Protein AF-A0A8X8AQ83-F1 (afdb_monomer_lite)

Organism: Populus tomentosa (NCBI:txid118781)

pLDDT: mean 87.73, std 16.6, range [20.52, 98.19]

InterPro domains:
  IPR007173 D-arabinono-1,4-lactone oxidase, C-terminal domain [PF04030] (192-269)
  IPR050432 FAD-linked Oxidoreductases in Biosynthesis Pathways [PTHR13878] (186-313)
  IPR055154 L-gulonolactone oxidase 2-like, C-terminal domain [PF22906] (281-319)

Structure (mmCIF, N/CA/C/O backbone):
data_AF-A0A8X8AQ83-F1
#
_entry.id   AF-A0A8X8AQ83-F1
#
loop_
_atom_site.group_PDB
_atom_site.id
_atom_site.type_symbol
_atom_site.label_atom_id
_atom_site.label_alt_id
_atom_site.label_comp_id
_atom_site.label_asym_id
_atom_site.label_entity_id
_atom_site.label_seq_id
_atom_site.pdbx_PDB_ins_code
_atom_site.Cartn_x
_atom_site.Cartn_y
_atom_site.Cartn_z
_atom_site.occupancy
_atom_site.B_iso_or_equiv
_atom_site.auth_seq_id
_atom_site.auth_comp_id
_atom_site.auth_asym_id
_atom_site.auth_atom_id
_atom_site.pdbx_PDB_model_num
ATOM 1 N N . MET A 1 1 ? 12.401 10.597 3.926 1.00 28.06 1 MET A N 1
ATOM 2 C CA . MET A 1 1 ? 12.611 11.617 4.977 1.00 28.06 1 MET A CA 1
ATOM 3 C C . MET A 1 1 ? 13.295 12.812 4.333 1.00 28.06 1 MET A C 1
ATOM 5 O O . MET A 1 1 ? 14.509 12.821 4.196 1.00 28.06 1 MET A O 1
ATOM 9 N N . GLN A 1 2 ? 12.504 13.766 3.855 1.00 20.52 2 GLN A N 1
ATOM 10 C CA . GLN A 1 2 ? 12.977 15.039 3.323 1.00 20.52 2 GLN A CA 1
ATOM 11 C C . GLN A 1 2 ? 12.328 16.085 4.223 1.00 20.52 2 GLN A C 1
ATOM 13 O O . GLN A 1 2 ? 11.129 16.336 4.144 1.00 20.52 2 GLN A O 1
ATOM 18 N N . ILE A 1 3 ? 13.090 16.571 5.201 1.00 26.56 3 ILE A N 1
ATOM 19 C CA . ILE A 1 3 ? 12.656 17.684 6.041 1.00 26.56 3 ILE A CA 1
ATOM 20 C C . ILE A 1 3 ? 12.786 18.915 5.147 1.00 26.56 3 ILE A C 1
ATOM 22 O O . ILE A 1 3 ? 13.893 19.379 4.882 1.00 26.56 3 ILE A O 1
ATOM 26 N N . SER A 1 4 ? 11.655 19.366 4.604 1.00 25.89 4 SER A N 1
ATOM 27 C CA . SER A 1 4 ? 11.566 20.587 3.808 1.00 25.89 4 SER A CA 1
ATOM 28 C C . SER A 1 4 ? 12.075 21.775 4.628 1.00 25.89 4 SER A C 1
ATOM 30 O O . SER A 1 4 ? 11.641 22.028 5.753 1.00 25.89 4 SER A O 1
ATOM 32 N N . SER A 1 5 ? 13.032 22.493 4.052 1.00 28.61 5 SER A N 1
ATOM 33 C CA . SER A 1 5 ? 13.791 23.598 4.630 1.00 28.61 5 SER A CA 1
ATOM 34 C C . SER A 1 5 ? 13.026 24.929 4.651 1.00 28.61 5 SER A C 1
ATOM 36 O O . SER A 1 5 ? 13.618 25.977 4.405 1.00 28.61 5 SER A O 1
ATOM 38 N N . GLN A 1 6 ? 11.718 24.928 4.924 1.00 27.53 6 GLN A N 1
ATOM 39 C CA . GLN A 1 6 ? 10.918 26.164 4.923 1.00 27.53 6 GLN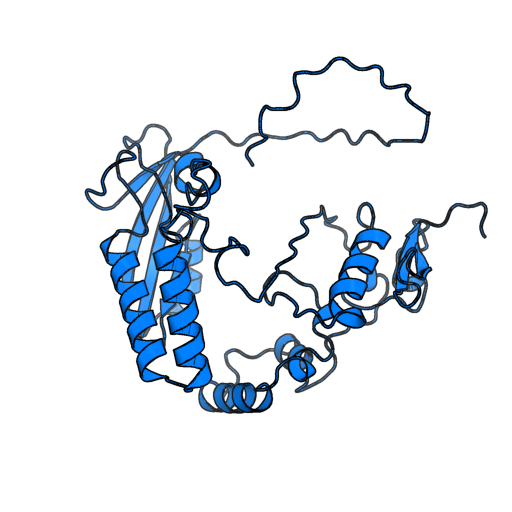 A CA 1
ATOM 40 C C . GLN A 1 6 ? 10.671 26.788 6.305 1.00 27.53 6 GLN A C 1
ATOM 42 O O . GLN A 1 6 ? 10.106 27.874 6.391 1.00 27.53 6 GLN A O 1
ATOM 47 N N . ILE A 1 7 ? 11.174 26.204 7.395 1.00 29.70 7 ILE A N 1
ATOM 48 C CA . ILE A 1 7 ? 11.029 26.790 8.742 1.00 29.70 7 ILE A CA 1
ATOM 49 C C . ILE A 1 7 ? 12.227 27.689 9.082 1.00 29.70 7 ILE A C 1
ATOM 51 O O . ILE A 1 7 ? 12.881 27.505 10.097 1.00 29.70 7 ILE A O 1
ATOM 55 N N . VAL A 1 8 ? 12.542 28.670 8.236 1.00 31.11 8 VAL A N 1
ATOM 56 C CA . VAL A 1 8 ? 13.310 29.855 8.659 1.00 31.11 8 VAL A CA 1
ATOM 57 C C . VAL A 1 8 ? 12.873 31.031 7.791 1.00 31.11 8 VAL A C 1
ATOM 59 O O . VAL A 1 8 ? 13.515 31.309 6.784 1.00 31.11 8 VAL A O 1
ATOM 62 N N . LYS A 1 9 ? 11.764 31.694 8.151 1.00 29.64 9 LYS A N 1
ATOM 63 C CA . LYS A 1 9 ? 11.471 33.118 7.863 1.00 29.64 9 LYS A CA 1
ATOM 64 C C . LYS A 1 9 ? 10.061 33.498 8.347 1.00 29.64 9 LYS A C 1
ATOM 66 O O . LYS A 1 9 ? 9.140 33.619 7.557 1.00 29.64 9 LYS A O 1
ATOM 71 N N . SER A 1 10 ? 9.912 33.746 9.646 1.00 27.98 10 SER A N 1
ATOM 72 C CA . SER A 1 10 ? 9.137 34.897 10.143 1.00 27.98 10 SER A CA 1
ATOM 73 C C . SER A 1 10 ? 9.339 35.036 11.650 1.00 27.98 10 SER A C 1
ATOM 75 O O . SER A 1 10 ? 8.951 34.166 12.428 1.00 27.98 10 SER A O 1
ATOM 77 N N . LEU A 1 11 ? 9.954 36.144 12.057 1.00 34.16 11 LEU A N 1
ATOM 78 C CA . LEU A 1 11 ? 9.934 36.638 13.428 1.00 34.16 11 LEU A CA 1
ATOM 79 C C . LEU A 1 11 ? 8.494 37.014 13.802 1.00 34.16 11 LEU A C 1
ATOM 81 O O . LEU A 1 11 ? 7.881 37.847 13.142 1.00 34.16 11 LEU A O 1
ATOM 85 N N . GLY A 1 12 ? 7.982 36.424 14.878 1.00 28.98 12 GLY A N 1
ATOM 86 C CA . GLY A 1 12 ? 6.709 36.780 15.495 1.00 28.98 12 GLY A CA 1
ATOM 87 C C . GLY A 1 12 ? 6.648 36.179 16.895 1.00 28.98 12 GLY A C 1
ATOM 88 O O . GLY A 1 12 ? 6.788 34.973 17.062 1.00 28.98 12 GLY A O 1
ATOM 89 N N . PHE A 1 13 ? 6.527 37.035 17.906 1.00 30.06 13 PHE A N 1
ATOM 90 C CA . PHE A 1 13 ? 6.545 36.707 19.332 1.00 30.06 13 PHE A CA 1
ATOM 91 C C . PHE A 1 13 ? 5.640 35.514 19.695 1.00 30.06 13 PHE A C 1
ATOM 93 O O . PHE A 1 13 ? 4.418 35.616 19.614 1.00 30.06 13 PHE A O 1
ATOM 100 N N . VAL A 1 14 ? 6.221 34.421 20.204 1.00 28.39 14 VAL A N 1
ATOM 101 C CA . VAL A 1 14 ? 5.459 33.353 20.870 1.00 28.39 14 VAL A CA 1
ATOM 102 C C . VAL A 1 14 ? 5.487 33.597 22.375 1.00 28.39 14 VAL A C 1
ATOM 104 O O . VAL A 1 14 ? 6.489 33.379 23.055 1.00 28.39 14 VAL A O 1
ATOM 107 N N . LYS A 1 15 ? 4.353 34.055 22.906 1.00 29.39 15 LYS A N 1
ATOM 108 C CA . LYS A 1 15 ? 4.063 34.067 24.341 1.00 29.39 15 LYS A CA 1
ATOM 109 C C . LYS A 1 15 ? 3.831 32.613 24.768 1.00 29.39 15 LYS A C 1
ATOM 111 O O . LYS A 1 15 ? 2.766 32.056 24.522 1.00 29.39 15 LYS A O 1
ATOM 116 N N . ILE A 1 16 ? 4.844 31.978 25.357 1.00 33.66 16 ILE A N 1
ATOM 117 C CA . ILE A 1 16 ? 4.761 30.593 25.843 1.00 33.66 16 ILE A CA 1
ATOM 118 C C . ILE A 1 16 ? 3.852 30.567 27.080 1.00 33.66 16 ILE A C 1
ATOM 120 O O . ILE A 1 16 ? 4.277 30.880 28.193 1.00 33.66 16 ILE A O 1
ATOM 124 N N . LEU A 1 17 ? 2.584 30.199 26.888 1.00 33.56 17 LEU A N 1
ATOM 125 C CA . LEU A 1 17 ? 1.735 29.721 27.976 1.00 33.56 17 LEU A CA 1
ATOM 126 C C . LEU A 1 17 ? 2.303 28.376 28.446 1.00 33.56 17 LEU A C 1
ATOM 128 O O . LEU A 1 17 ? 2.381 27.415 27.683 1.00 33.56 17 LEU A O 1
ATOM 132 N N . LYS A 1 18 ? 2.748 28.333 29.706 1.00 38.28 18 LYS A N 1
ATOM 133 C CA . LYS A 1 18 ? 3.253 27.133 30.379 1.00 38.28 18 LYS A CA 1
ATOM 134 C C . LYS A 1 18 ? 2.138 26.089 30.494 1.00 38.28 18 LYS A C 1
ATOM 136 O O . LYS A 1 18 ? 1.439 26.059 31.497 1.00 38.28 18 LYS A O 1
ATOM 141 N N . ASN A 1 19 ? 2.031 25.196 29.520 1.00 39.66 19 ASN A N 1
ATOM 142 C CA . ASN A 1 19 ? 1.481 23.863 29.734 1.00 39.66 19 ASN A CA 1
ATOM 143 C C . ASN A 1 19 ? 2.556 22.843 29.355 1.00 39.66 19 ASN A C 1
ATOM 145 O O . ASN A 1 19 ? 3.210 22.970 28.324 1.00 39.66 19 ASN A O 1
ATOM 149 N N . LYS A 1 20 ? 2.795 21.896 30.267 1.00 43.53 20 LYS A N 1
ATOM 150 C CA . LYS A 1 20 ? 3.835 20.856 30.246 1.00 43.53 20 LYS A CA 1
ATOM 151 C C . LYS A 1 20 ? 3.997 20.193 28.865 1.00 43.53 20 LYS A C 1
ATOM 153 O O . LYS A 1 20 ? 3.372 19.173 28.598 1.00 43.53 20 LYS A O 1
ATOM 158 N N . PHE A 1 21 ? 4.911 20.686 28.036 1.00 44.66 21 PHE A N 1
ATOM 159 C CA . PHE A 1 21 ? 5.496 19.875 26.972 1.00 44.66 21 PHE A CA 1
ATOM 160 C C . PHE A 1 21 ? 6.632 19.060 27.594 1.00 44.66 21 PHE A C 1
ATOM 162 O O . PHE A 1 21 ? 7.630 19.620 28.048 1.00 44.66 21 PHE A O 1
ATOM 169 N N . ARG A 1 22 ? 6.485 17.730 27.658 1.00 50.28 22 ARG A N 1
ATOM 170 C CA . ARG A 1 22 ? 7.649 16.858 27.860 1.00 50.28 22 ARG A CA 1
ATOM 171 C C . ARG A 1 22 ? 8.509 16.993 26.604 1.00 50.28 22 ARG A C 1
ATOM 173 O O . ARG A 1 22 ? 8.101 16.561 25.532 1.00 50.28 22 ARG A O 1
ATOM 180 N N . LEU A 1 23 ? 9.673 17.622 26.731 1.00 53.78 23 LEU A N 1
ATOM 181 C CA . LEU A 1 23 ? 10.704 17.587 25.698 1.00 53.78 23 LEU A CA 1
ATOM 182 C C . LEU A 1 23 ? 11.186 16.136 25.563 1.00 53.78 23 LEU A C 1
ATOM 184 O O . LEU A 1 23 ? 11.884 15.629 26.438 1.00 53.78 23 LEU A O 1
ATOM 188 N N . CYS A 1 24 ? 10.790 15.453 24.490 1.00 54.34 24 CYS A N 1
ATOM 189 C CA . CYS A 1 24 ? 11.421 14.199 24.094 1.00 54.34 24 CYS A CA 1
ATOM 190 C C . CYS A 1 24 ? 12.751 14.528 23.411 1.00 54.34 24 CYS A C 1
ATOM 192 O O . CYS A 1 24 ? 12.771 15.059 22.303 1.00 54.34 24 CYS A O 1
ATOM 194 N N . GLN A 1 25 ? 13.865 14.212 24.071 1.00 65.31 25 GLN A N 1
ATOM 195 C CA . GLN A 1 25 ? 15.179 14.230 23.439 1.00 65.31 25 GLN A CA 1
ATOM 196 C C . GLN A 1 25 ? 15.323 12.956 22.602 1.00 65.31 25 GLN A C 1
ATOM 198 O O . GLN A 1 25 ? 15.415 11.856 23.142 1.00 65.31 25 GLN A O 1
ATOM 203 N N . VAL A 1 26 ? 15.292 13.102 21.278 1.00 68.44 26 VAL A N 1
ATOM 204 C CA . VAL A 1 26 ? 15.498 12.000 20.333 1.00 68.44 26 VAL A CA 1
ATOM 205 C C . VAL A 1 26 ? 16.919 12.098 19.790 1.00 68.44 26 VAL A C 1
ATOM 207 O O . VAL A 1 26 ? 17.299 13.126 19.233 1.00 68.44 26 VAL A O 1
ATOM 210 N N . THR A 1 27 ? 17.706 11.033 19.935 1.00 76.94 27 THR A N 1
ATOM 211 C CA . THR A 1 27 ? 19.021 10.923 19.291 1.00 76.94 27 THR A CA 1
ATOM 212 C C . THR A 1 27 ? 18.858 10.182 17.972 1.00 76.94 27 THR A C 1
ATOM 214 O O . THR A 1 27 ? 18.500 9.007 17.955 1.00 76.94 27 THR A O 1
ATOM 217 N N . LEU A 1 28 ? 19.115 10.869 16.860 1.00 80.31 28 LEU A N 1
ATOM 218 C CA . LEU A 1 28 ? 19.120 10.264 15.531 1.00 80.31 28 LEU A CA 1
ATOM 219 C C . LEU A 1 28 ? 20.540 9.810 15.193 1.00 80.31 28 LEU A C 1
ATOM 221 O O . LEU A 1 28 ? 21.457 10.629 15.145 1.00 80.31 28 LEU A O 1
ATOM 225 N N . GLN A 1 29 ? 20.721 8.516 14.936 1.00 83.25 29 GLN A N 1
ATOM 226 C CA . GLN A 1 29 ? 21.953 8.001 14.348 1.00 83.25 29 GLN A CA 1
ATOM 227 C C . GLN A 1 29 ? 21.774 7.930 12.833 1.00 83.25 29 GLN A C 1
ATOM 229 O O . GLN A 1 29 ? 20.904 7.219 12.335 1.00 83.25 29 GLN A O 1
ATOM 234 N N . LEU A 1 30 ? 22.588 8.684 12.096 1.00 85.31 30 LEU A N 1
ATOM 235 C CA . LEU A 1 30 ? 22.576 8.639 10.639 1.00 85.31 30 LEU A CA 1
ATOM 236 C C . LEU A 1 30 ? 23.370 7.427 10.154 1.00 85.31 30 LEU A C 1
ATOM 238 O O . LEU A 1 30 ? 24.493 7.185 10.597 1.00 85.31 30 LEU A O 1
ATOM 242 N N . GLN A 1 31 ? 22.794 6.683 9.215 1.00 84.94 31 GLN A N 1
ATOM 243 C CA . GLN A 1 31 ? 23.520 5.647 8.498 1.00 84.94 31 GLN A CA 1
ATOM 244 C C . GLN A 1 31 ? 24.411 6.301 7.427 1.00 84.94 31 GLN A C 1
ATOM 246 O O . GLN A 1 31 ? 23.922 7.168 6.696 1.00 84.94 31 GLN A O 1
ATOM 251 N N . PRO A 1 32 ? 25.685 5.890 7.285 1.00 90.81 32 PRO A N 1
ATOM 252 C CA . PRO A 1 32 ? 26.529 6.351 6.189 1.00 90.81 32 PRO A CA 1
ATOM 253 C C . PRO A 1 32 ? 25.878 6.094 4.828 1.00 90.81 32 PRO A C 1
ATOM 255 O O . PRO A 1 32 ? 25.242 5.057 4.609 1.00 90.81 32 PRO A O 1
ATOM 258 N N . LEU A 1 33 ? 26.050 7.042 3.907 1.00 91.62 33 LEU A N 1
ATOM 259 C CA . LEU A 1 33 ? 25.519 6.920 2.556 1.00 91.62 33 LEU A CA 1
ATOM 260 C C . LEU A 1 33 ? 26.227 5.778 1.811 1.00 91.62 33 LEU A C 1
ATOM 262 O O . LEU A 1 33 ? 27.450 5.666 1.830 1.00 91.62 33 LEU A O 1
ATOM 266 N N . PHE A 1 34 ? 25.448 4.950 1.123 1.00 95.50 34 PHE A N 1
ATOM 267 C CA . PHE A 1 34 ? 25.918 3.811 0.337 1.00 95.50 34 PHE A CA 1
ATOM 268 C C . PHE A 1 34 ? 25.259 3.822 -1.045 1.00 95.50 34 PHE A C 1
ATOM 270 O O . PHE A 1 34 ? 24.310 4.581 -1.287 1.00 95.50 34 PHE A O 1
ATOM 277 N N . LYS A 1 35 ? 25.766 2.993 -1.960 1.00 97.62 35 LYS A N 1
ATOM 278 C CA . LYS A 1 35 ? 25.164 2.793 -3.282 1.00 97.62 35 LYS A CA 1
ATOM 279 C C . LYS A 1 35 ? 24.411 1.470 -3.343 1.00 97.62 35 LYS A C 1
ATOM 281 O O . LYS A 1 35 ? 24.694 0.561 -2.568 1.00 97.62 35 LYS A O 1
ATOM 286 N N . ARG A 1 36 ? 23.457 1.376 -4.262 1.00 97.62 36 ARG A N 1
ATOM 287 C CA . ARG A 1 36 ? 22.744 0.140 -4.597 1.00 97.62 36 ARG A CA 1
ATOM 288 C C . ARG A 1 36 ? 23.018 -0.254 -6.040 1.00 97.62 36 ARG A C 1
ATOM 290 O O . ARG A 1 36 ? 23.318 0.617 -6.857 1.00 97.62 36 ARG A O 1
ATOM 297 N N . SER A 1 37 ? 22.918 -1.549 -6.312 1.00 98.00 37 SER A N 1
ATOM 298 C CA . SER A 1 37 ? 22.976 -2.153 -7.641 1.00 98.00 37 SER A CA 1
ATOM 299 C C . SER A 1 37 ? 21.634 -2.813 -7.930 1.00 98.00 37 SER A C 1
ATOM 301 O O . SER A 1 37 ? 21.301 -3.796 -7.276 1.00 98.00 37 SER A O 1
ATOM 303 N N . ILE A 1 38 ? 20.875 -2.273 -8.886 1.00 97.81 38 ILE A N 1
ATOM 304 C CA . ILE A 1 38 ? 19.513 -2.725 -9.197 1.00 97.81 38 ILE A CA 1
ATOM 305 C C . ILE A 1 38 ? 19.472 -3.388 -10.571 1.0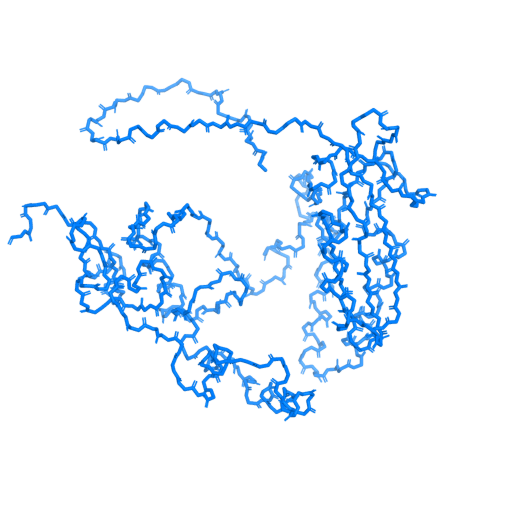0 97.81 38 ILE A C 1
ATOM 307 O O . ILE A 1 38 ? 19.944 -2.809 -11.551 1.00 97.81 38 ILE A O 1
ATOM 311 N N . SER A 1 39 ? 18.873 -4.574 -10.657 1.00 97.81 39 SER A N 1
ATOM 312 C CA . SER A 1 39 ? 18.526 -5.251 -11.911 1.00 97.81 39 SER A CA 1
ATOM 313 C C . SER A 1 39 ? 17.125 -5.843 -11.832 1.00 97.81 39 SER A C 1
ATOM 315 O O . SER A 1 39 ? 16.738 -6.369 -10.793 1.00 97.81 39 SER A O 1
ATOM 317 N N . TYR A 1 40 ? 16.382 -5.796 -12.935 1.00 96.88 40 TYR A N 1
ATOM 318 C CA . TYR A 1 40 ? 15.103 -6.491 -13.054 1.00 96.88 40 TYR A CA 1
ATOM 319 C C . TYR A 1 40 ? 15.250 -7.729 -13.934 1.00 96.88 40 TYR A C 1
ATOM 321 O O . TYR A 1 40 ? 15.857 -7.668 -15.003 1.00 96.88 40 TYR A O 1
ATOM 329 N N . VAL A 1 41 ? 14.678 -8.847 -13.490 1.00 95.69 41 VAL A N 1
ATOM 330 C CA . VAL A 1 41 ? 14.664 -10.112 -14.230 1.00 95.69 41 VAL A CA 1
ATOM 331 C C . VAL A 1 41 ? 13.240 -10.642 -14.275 1.00 95.69 41 VAL A C 1
ATOM 333 O O . VAL A 1 41 ? 12.632 -10.896 -13.238 1.00 95.69 41 VAL A O 1
ATOM 336 N N . VAL A 1 42 ? 12.714 -10.822 -15.483 1.00 95.19 42 VAL A N 1
ATOM 337 C CA . VAL A 1 42 ? 11.415 -11.464 -15.701 1.00 95.19 42 VAL A CA 1
ATOM 338 C C . VAL A 1 42 ? 11.629 -12.972 -15.782 1.00 95.19 42 VAL A C 1
ATOM 340 O O . VAL A 1 42 ? 12.488 -13.428 -16.537 1.00 95.19 42 VAL A O 1
ATOM 343 N N . LYS A 1 43 ? 10.859 -13.736 -15.010 1.00 95.19 43 LYS A N 1
ATOM 344 C CA . LYS A 1 43 ? 10.857 -15.202 -15.014 1.00 95.19 43 LYS A CA 1
ATOM 345 C C . LYS A 1 43 ? 9.429 -15.725 -15.138 1.00 95.19 43 LYS A C 1
ATOM 347 O O . LYS A 1 43 ? 8.481 -15.008 -14.814 1.00 95.19 43 LYS A O 1
ATOM 352 N N . GLU A 1 44 ? 9.299 -16.968 -15.584 1.00 96.19 44 GLU A N 1
ATOM 353 C CA . GLU A 1 44 ? 8.061 -17.734 -15.414 1.00 96.19 44 GLU A CA 1
ATOM 354 C C . GLU A 1 44 ? 7.807 -17.968 -13.914 1.00 96.19 44 GLU A C 1
ATOM 356 O O . GLU A 1 44 ? 8.753 -17.988 -13.127 1.00 96.19 44 GLU A O 1
ATOM 361 N N . ASP A 1 45 ? 6.549 -18.117 -13.503 1.00 94.69 45 ASP A N 1
ATOM 362 C CA . ASP A 1 45 ? 6.164 -18.201 -12.084 1.00 94.69 45 ASP A CA 1
ATOM 363 C C . ASP A 1 45 ? 6.050 -19.631 -11.524 1.00 94.69 45 ASP A C 1
ATOM 365 O O . ASP A 1 45 ? 5.687 -19.808 -10.360 1.00 94.69 45 ASP A O 1
ATOM 369 N N . ALA A 1 46 ? 6.415 -20.646 -12.312 1.00 95.12 46 ALA A N 1
ATOM 370 C CA . ALA A 1 46 ? 6.275 -22.058 -11.947 1.00 95.12 46 ALA A CA 1
ATOM 371 C C . ALA A 1 46 ? 7.013 -22.452 -10.651 1.00 95.12 46 ALA A C 1
ATOM 373 O O . ALA A 1 46 ? 6.548 -23.338 -9.939 1.00 95.12 46 ALA A O 1
ATOM 374 N N . ASP A 1 47 ? 8.141 -21.806 -10.338 1.00 93.00 47 ASP A N 1
ATOM 375 C CA . ASP A 1 47 ? 8.942 -22.045 -9.129 1.00 93.00 47 ASP A CA 1
ATOM 376 C C . ASP A 1 47 ? 8.837 -20.905 -8.099 1.00 93.00 47 ASP A C 1
ATOM 378 O O . ASP A 1 47 ? 9.572 -20.887 -7.108 1.00 93.00 47 ASP A O 1
ATOM 382 N N . LEU A 1 48 ? 7.914 -19.952 -8.297 1.00 93.19 48 LEU A N 1
ATOM 383 C CA . LEU A 1 48 ? 7.815 -18.744 -7.475 1.00 93.19 48 LEU A CA 1
ATOM 384 C C . LEU A 1 48 ? 7.701 -19.081 -5.983 1.00 93.19 48 LEU A C 1
ATOM 386 O O . LEU A 1 48 ? 8.439 -18.522 -5.170 1.00 93.19 48 LEU A O 1
ATOM 390 N N . GLY A 1 49 ? 6.817 -20.018 -5.628 1.00 90.06 49 GLY A N 1
ATOM 391 C CA . GLY A 1 49 ? 6.593 -20.433 -4.240 1.00 90.06 49 GLY A CA 1
ATOM 392 C C . GLY A 1 49 ? 7.860 -20.948 -3.548 1.00 90.06 49 GLY A C 1
ATOM 393 O O . GLY A 1 49 ? 8.106 -20.608 -2.390 1.00 90.06 49 GLY A O 1
ATOM 394 N N . ASP A 1 50 ? 8.702 -21.682 -4.276 1.00 93.38 50 ASP A N 1
ATOM 395 C CA . ASP A 1 50 ? 9.955 -22.236 -3.757 1.00 93.38 50 ASP A CA 1
ATOM 396 C C . ASP A 1 50 ? 11.062 -21.170 -3.673 1.00 93.38 50 ASP A C 1
ATOM 398 O O . ASP A 1 50 ? 11.896 -21.184 -2.762 1.00 93.38 50 ASP A O 1
ATOM 402 N N . GLN A 1 51 ? 11.066 -20.207 -4.601 1.00 94.12 51 GLN A N 1
ATOM 403 C CA . GLN A 1 51 ? 12.132 -19.210 -4.723 1.00 94.12 51 GLN A CA 1
ATOM 404 C C . GLN A 1 51 ? 11.961 -17.992 -3.813 1.00 94.12 51 GLN A C 1
ATOM 406 O O . GLN A 1 51 ? 12.970 -17.419 -3.397 1.00 94.12 51 GLN A O 1
ATOM 411 N N . VAL A 1 52 ? 10.730 -17.572 -3.488 1.00 94.19 52 VAL A N 1
ATOM 412 C CA . VAL A 1 52 ? 10.458 -16.292 -2.790 1.00 94.19 52 VAL A CA 1
ATOM 413 C C . VAL A 1 52 ? 11.284 -16.141 -1.511 1.00 94.19 52 VAL A C 1
ATOM 415 O O . VAL A 1 52 ? 11.964 -15.129 -1.323 1.00 94.19 52 VAL A O 1
ATOM 418 N N . ALA A 1 53 ? 11.277 -17.158 -0.645 1.00 95.00 53 ALA A N 1
ATOM 419 C CA . ALA A 1 53 ? 11.982 -17.096 0.634 1.00 95.00 53 ALA A CA 1
ATOM 420 C C . ALA A 1 53 ? 13.510 -17.087 0.467 1.00 95.00 53 ALA A C 1
ATOM 422 O O . ALA A 1 53 ? 14.211 -16.430 1.236 1.00 95.00 53 ALA A O 1
ATOM 423 N N . SER A 1 54 ? 14.034 -17.817 -0.522 1.00 96.69 54 SER A N 1
ATOM 424 C CA . SER A 1 54 ? 15.467 -17.825 -0.821 1.00 96.69 54 SER A CA 1
ATOM 425 C C . SER A 1 54 ? 15.907 -16.477 -1.390 1.00 96.69 54 SER A C 1
ATOM 427 O O . SER A 1 54 ? 16.851 -15.876 -0.884 1.00 96.69 54 SER A O 1
ATOM 429 N N . PHE A 1 55 ? 15.178 -15.958 -2.378 1.00 97.12 55 PHE A N 1
ATOM 430 C CA . PHE A 1 55 ? 15.458 -14.678 -3.025 1.00 97.12 55 PHE A CA 1
ATOM 431 C C . PHE A 1 55 ? 15.465 -13.512 -2.029 1.00 97.12 55 PHE A C 1
ATOM 433 O O . PHE A 1 55 ? 16.411 -12.728 -2.002 1.00 97.12 55 PHE A O 1
ATOM 440 N N . GLY A 1 56 ? 14.466 -13.447 -1.141 1.00 96.12 56 GLY A N 1
ATOM 441 C CA . GLY A 1 56 ? 14.393 -12.414 -0.103 1.00 96.12 56 GLY A CA 1
ATOM 442 C C . GLY A 1 56 ? 15.528 -12.469 0.928 1.00 96.12 56 GLY A C 1
ATOM 443 O O . GLY A 1 56 ? 15.827 -11.462 1.558 1.00 96.12 56 GLY A O 1
ATOM 444 N N . ARG A 1 57 ? 16.185 -13.625 1.107 1.00 96.75 57 ARG A N 1
ATOM 445 C CA . ARG A 1 57 ? 17.383 -13.753 1.960 1.00 96.75 57 ARG A CA 1
ATOM 446 C C . ARG A 1 57 ? 18.678 -13.453 1.212 1.00 96.75 57 ARG A C 1
ATOM 448 O O . ARG A 1 57 ? 19.675 -13.134 1.852 1.00 96.75 57 ARG A O 1
ATOM 455 N N . GLN A 1 58 ? 18.677 -13.612 -0.109 1.00 97.25 58 GLN A N 1
ATOM 456 C CA . GLN A 1 58 ? 19.844 -13.375 -0.953 1.00 97.25 58 GLN A CA 1
ATOM 457 C C . GLN A 1 58 ? 20.085 -11.886 -1.206 1.00 97.25 58 GLN A C 1
ATOM 459 O O . GLN A 1 58 ? 21.246 -11.506 -1.330 1.00 97.25 58 GLN A O 1
ATOM 464 N N . HIS A 1 59 ? 19.027 -11.065 -1.248 1.00 97.38 59 HIS A N 1
ATOM 465 C CA . HIS A 1 59 ? 19.134 -9.647 -1.602 1.00 97.38 59 HIS A CA 1
ATOM 466 C C . HIS A 1 59 ? 18.580 -8.711 -0.524 1.00 97.38 59 HIS A C 1
ATOM 468 O O . HIS A 1 59 ? 17.469 -8.906 -0.035 1.00 97.38 59 HIS A O 1
ATOM 474 N N . GLU A 1 60 ? 19.332 -7.661 -0.175 1.00 95.88 60 GLU A N 1
ATOM 475 C CA . GLU A 1 60 ? 18.987 -6.762 0.947 1.00 95.88 60 GLU A CA 1
ATOM 476 C C . GLU A 1 60 ? 17.688 -5.973 0.703 1.00 95.88 60 GLU A C 1
ATOM 478 O O . GLU A 1 60 ? 16.914 -5.747 1.633 1.00 95.88 60 GLU A O 1
ATOM 483 N N . PHE A 1 61 ? 17.434 -5.562 -0.543 1.00 95.25 61 PHE A N 1
ATOM 484 C CA . PHE A 1 61 ? 16.258 -4.776 -0.934 1.00 95.25 61 PHE A CA 1
ATOM 485 C C . PHE A 1 61 ? 15.399 -5.505 -1.976 1.00 95.25 61 PHE A C 1
ATOM 487 O O . PHE A 1 61 ? 14.786 -4.856 -2.835 1.00 95.25 61 PHE A O 1
ATOM 494 N N . ALA A 1 62 ? 15.385 -6.841 -1.909 1.00 95.44 62 ALA A N 1
ATOM 495 C CA . ALA A 1 62 ? 14.632 -7.720 -2.796 1.00 95.44 62 ALA A CA 1
ATOM 496 C C . ALA A 1 62 ? 13.181 -7.250 -2.980 1.00 95.44 62 ALA A C 1
ATOM 498 O O . ALA A 1 62 ? 12.504 -6.903 -2.013 1.00 95.44 62 ALA A O 1
ATOM 499 N N . ASP A 1 63 ? 12.690 -7.292 -4.215 1.00 95.19 63 ASP A N 1
ATOM 500 C CA . ASP A 1 63 ? 11.271 -7.117 -4.524 1.00 95.19 63 ASP A CA 1
ATOM 501 C C . ASP A 1 63 ? 10.855 -8.135 -5.588 1.00 95.19 63 ASP A C 1
ATOM 503 O O . ASP A 1 63 ? 11.644 -8.466 -6.477 1.00 95.19 63 ASP A O 1
ATOM 507 N N . ILE A 1 64 ? 9.640 -8.667 -5.474 1.00 96.12 64 ILE A N 1
ATOM 508 C CA . ILE A 1 64 ? 9.053 -9.537 -6.491 1.00 96.12 64 ILE A CA 1
ATOM 509 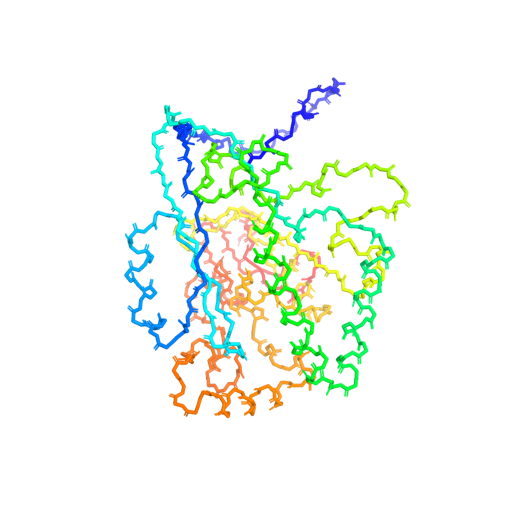C C . ILE A 1 64 ? 7.662 -9.006 -6.803 1.00 96.12 64 ILE A C 1
ATOM 511 O O . ILE A 1 64 ? 6.801 -8.954 -5.927 1.00 96.12 64 ILE A O 1
ATOM 515 N N . THR A 1 65 ? 7.421 -8.681 -8.070 1.00 94.31 65 THR A N 1
ATOM 516 C CA . THR A 1 65 ? 6.076 -8.385 -8.566 1.00 94.31 65 THR A CA 1
ATOM 517 C C . THR A 1 65 ? 5.545 -9.583 -9.348 1.00 94.31 65 THR A C 1
ATOM 519 O O . THR A 1 65 ? 6.107 -9.950 -10.380 1.00 94.31 65 THR A O 1
ATOM 522 N N . TRP A 1 66 ? 4.466 -10.199 -8.866 1.00 93.50 66 TRP A N 1
ATOM 523 C CA . TRP A 1 66 ? 3.851 -11.374 -9.490 1.00 93.50 66 TRP A CA 1
ATOM 524 C C . TRP A 1 66 ? 2.654 -10.988 -10.366 1.00 93.50 66 TRP A C 1
ATOM 526 O O . TRP A 1 66 ? 1.789 -10.219 -9.952 1.00 93.50 66 TRP A O 1
ATOM 536 N N . TYR A 1 67 ? 2.594 -11.558 -11.570 1.00 91.31 67 TYR A N 1
ATOM 537 C CA . TYR A 1 67 ? 1.522 -11.396 -12.549 1.00 91.31 67 TYR A CA 1
ATOM 538 C C . TYR A 1 67 ? 0.913 -12.771 -12.894 1.00 91.31 67 TYR A C 1
ATOM 540 O O . TYR A 1 67 ? 1.211 -13.317 -13.961 1.00 91.31 67 TYR A O 1
ATOM 548 N N . PRO A 1 68 ? 0.039 -13.330 -12.031 1.00 88.06 68 PRO A N 1
ATOM 549 C CA . PRO A 1 68 ? -0.476 -14.696 -12.181 1.00 88.06 68 PRO A CA 1
ATOM 550 C C . PRO A 1 68 ? -1.171 -14.953 -13.524 1.00 88.06 68 PRO A C 1
ATOM 552 O O . PRO A 1 68 ? -0.941 -15.964 -14.175 1.00 88.06 68 PRO A O 1
ATOM 555 N N . SER A 1 69 ? -1.984 -14.003 -13.999 1.00 85.00 69 SER A N 1
ATOM 556 C CA . SER A 1 69 ? -2.696 -14.127 -15.284 1.00 85.00 69 SER A CA 1
ATOM 557 C C . SER A 1 69 ? -1.770 -14.119 -16.507 1.00 85.00 69 SER A C 1
ATOM 559 O O . SER A 1 69 ? -2.211 -14.390 -17.625 1.00 85.00 69 SER A O 1
ATOM 561 N N . GLN A 1 70 ? -0.496 -13.776 -16.306 1.00 90.56 70 GLN A N 1
ATOM 562 C CA . GLN A 1 70 ? 0.544 -13.774 -17.327 1.00 90.56 70 GLN A CA 1
ATOM 563 C C . GLN A 1 70 ? 1.564 -14.907 -17.125 1.00 90.56 70 GLN A C 1
ATOM 565 O O . GLN A 1 70 ? 2.450 -15.024 -17.967 1.00 90.56 70 GLN A O 1
ATOM 570 N N . GLY A 1 71 ? 1.458 -15.704 -16.050 1.00 92.19 71 GLY A N 1
ATOM 571 C CA . GLY A 1 71 ? 2.409 -16.770 -15.705 1.00 92.19 71 GLY A CA 1
ATOM 572 C C . GLY A 1 71 ? 3.811 -16.260 -15.358 1.00 92.19 71 GLY A C 1
ATOM 573 O O . GLY A 1 71 ? 4.798 -16.951 -15.592 1.00 92.19 71 GLY A O 1
ATOM 574 N N . LYS A 1 72 ? 3.934 -15.007 -14.895 1.00 94.25 72 LYS A N 1
ATOM 575 C CA . LYS A 1 72 ? 5.229 -14.314 -14.787 1.00 94.25 72 LYS A CA 1
ATOM 576 C C . LYS A 1 72 ? 5.448 -13.663 -13.439 1.00 94.25 72 LYS A C 1
ATOM 578 O O . LYS A 1 72 ? 4.537 -13.076 -12.861 1.00 94.25 72 LYS A O 1
ATOM 583 N N . ALA A 1 73 ? 6.701 -13.649 -13.007 1.00 95.81 73 ALA A N 1
ATOM 584 C CA . ALA A 1 73 ? 7.173 -12.883 -11.866 1.00 95.81 73 ALA A CA 1
ATOM 585 C C . ALA A 1 73 ? 8.381 -12.024 -12.259 1.00 95.81 73 ALA A C 1
ATOM 587 O O . ALA A 1 73 ? 9.295 -12.463 -12.959 1.00 95.81 73 ALA A O 1
ATOM 588 N N . VAL A 1 74 ? 8.379 -10.772 -11.813 1.00 95.88 74 VAL A N 1
ATOM 589 C CA . VAL A 1 74 ? 9.462 -9.816 -12.034 1.00 95.88 74 VAL A CA 1
ATOM 590 C C . VAL A 1 74 ? 10.250 -9.672 -10.742 1.00 95.88 74 VAL A C 1
ATOM 592 O O . VAL A 1 74 ? 9.732 -9.173 -9.749 1.00 95.88 74 VAL A O 1
ATOM 595 N N . TYR A 1 75 ? 11.506 -10.100 -10.772 1.00 97.00 75 TYR A N 1
ATOM 596 C CA . TYR A 1 75 ? 12.429 -10.068 -9.646 1.00 97.00 75 TYR A CA 1
ATOM 597 C C . TYR A 1 75 ? 13.296 -8.813 -9.722 1.00 97.00 75 TYR A C 1
ATOM 599 O O . TYR A 1 75 ? 14.021 -8.624 -10.702 1.00 97.00 75 TYR A O 1
ATOM 607 N N . ARG A 1 76 ? 13.266 -7.981 -8.680 1.00 96.75 76 ARG A N 1
ATOM 608 C CA . ARG A 1 76 ? 14.203 -6.872 -8.483 1.00 96.75 76 ARG A CA 1
ATOM 609 C C . ARG A 1 76 ? 15.373 -7.346 -7.629 1.00 96.75 76 ARG A C 1
ATOM 611 O O . ARG A 1 76 ? 15.270 -7.448 -6.407 1.00 96.75 76 ARG A O 1
ATOM 618 N N . ILE A 1 77 ? 16.482 -7.640 -8.293 1.00 97.94 77 ILE A N 1
ATOM 619 C CA . ILE A 1 77 ? 17.773 -7.907 -7.660 1.00 97.94 77 ILE A CA 1
ATOM 620 C C . ILE A 1 77 ? 18.328 -6.562 -7.212 1.00 97.94 77 ILE A C 1
ATOM 622 O O . ILE A 1 77 ? 18.569 -5.693 -8.052 1.00 97.94 77 ILE A O 1
ATOM 626 N N . ASP A 1 78 ? 18.478 -6.371 -5.908 1.00 97.25 78 ASP A N 1
ATOM 627 C CA . ASP A 1 78 ? 18.751 -5.057 -5.341 1.00 97.25 78 ASP A CA 1
ATOM 628 C C . ASP A 1 78 ? 19.582 -5.159 -4.069 1.00 97.25 78 ASP A C 1
ATOM 630 O O . ASP A 1 78 ? 19.092 -5.527 -2.997 1.00 97.25 78 ASP A O 1
ATOM 634 N N . ASP A 1 79 ? 20.855 -4.812 -4.218 1.00 97.81 79 ASP A N 1
ATOM 635 C CA . ASP A 1 79 ? 21.859 -5.019 -3.188 1.00 97.81 79 ASP A CA 1
ATOM 636 C C . ASP A 1 79 ? 22.633 -3.753 -2.881 1.00 97.81 79 ASP A C 1
ATOM 638 O O . ASP A 1 79 ? 22.966 -2.949 -3.760 1.00 97.81 79 ASP A O 1
ATOM 642 N N . ARG A 1 80 ? 22.984 -3.610 -1.604 1.00 96.88 80 ARG A N 1
ATOM 643 C CA . ARG A 1 80 ? 23.968 -2.637 -1.146 1.00 96.88 80 ARG A CA 1
ATOM 644 C C . ARG A 1 80 ? 25.339 -2.967 -1.720 1.00 96.88 80 ARG A C 1
ATOM 646 O O . ARG A 1 80 ? 25.819 -4.092 -1.646 1.00 96.88 80 ARG A O 1
ATOM 653 N N . ILE A 1 81 ? 26.017 -1.931 -2.194 1.00 97.06 81 ILE A N 1
ATOM 654 C CA . ILE A 1 81 ? 27.394 -1.991 -2.674 1.00 97.06 81 ILE A CA 1
ATOM 655 C C . ILE A 1 81 ? 28.215 -0.823 -2.115 1.00 97.06 81 ILE A C 1
ATOM 657 O O . ILE A 1 81 ? 27.687 0.131 -1.532 1.00 97.06 81 ILE A O 1
ATOM 661 N N . SER A 1 82 ? 29.533 -0.895 -2.307 1.00 94.50 82 SER A N 1
ATOM 662 C CA . SER A 1 82 ? 30.459 0.162 -1.895 1.00 94.50 82 SER A CA 1
ATOM 663 C C . SER A 1 82 ? 30.100 1.513 -2.520 1.00 94.50 82 SER A C 1
ATOM 665 O O . SER A 1 82 ? 29.764 1.611 -3.702 1.00 94.50 82 SER A O 1
ATOM 667 N N . SER A 1 83 ? 30.243 2.585 -1.740 1.00 94.56 83 SER A N 1
ATOM 668 C CA . SER A 1 83 ? 30.083 3.961 -2.220 1.00 94.56 83 SER A CA 1
ATOM 669 C C . SER A 1 83 ? 31.083 4.338 -3.320 1.00 94.56 83 SER A C 1
ATOM 671 O O . SER A 1 83 ? 30.806 5.257 -4.090 1.00 94.56 83 SER A O 1
ATOM 673 N N . ASN A 1 84 ? 32.214 3.628 -3.408 1.00 95.25 84 ASN A N 1
ATOM 674 C CA . ASN A 1 84 ? 33.282 3.882 -4.380 1.00 95.25 84 ASN A CA 1
ATOM 675 C C . ASN A 1 84 ? 32.973 3.329 -5.778 1.00 95.25 84 ASN A C 1
ATOM 677 O O . ASN A 1 84 ? 33.660 3.676 -6.737 1.00 95.25 84 ASN A O 1
ATOM 681 N N . THR A 1 85 ? 31.958 2.474 -5.917 1.00 97.31 85 THR A N 1
ATOM 682 C CA . THR A 1 85 ? 31.585 1.917 -7.218 1.00 97.31 85 THR A CA 1
ATOM 683 C C . THR A 1 85 ? 31.040 3.018 -8.131 1.00 97.31 85 THR A C 1
ATOM 685 O O . THR A 1 85 ? 30.213 3.835 -7.715 1.00 97.31 85 THR A O 1
ATOM 688 N N . SER A 1 86 ? 31.499 3.065 -9.384 1.00 96.31 86 SER A N 1
ATOM 689 C CA . SER A 1 86 ? 31.049 4.066 -10.358 1.00 96.31 86 SER A CA 1
ATOM 690 C C . SER A 1 86 ? 29.576 3.871 -10.732 1.00 96.31 86 SER A C 1
ATOM 692 O O . SER A 1 86 ? 29.092 2.746 -10.811 1.00 96.31 86 SER A O 1
ATOM 694 N N . GLY A 1 87 ? 28.867 4.977 -10.953 1.00 96.31 87 GLY A N 1
ATOM 695 C CA . GLY A 1 87 ? 27.451 4.995 -11.324 1.00 96.31 87 GLY A CA 1
ATOM 696 C C . GLY A 1 87 ? 26.697 6.142 -10.655 1.00 96.31 87 GLY A C 1
ATOM 697 O O . GLY A 1 87 ? 26.963 6.476 -9.493 1.00 96.31 87 GLY A O 1
ATOM 698 N N . ASN A 1 88 ? 25.780 6.753 -11.406 1.00 96.62 88 ASN A N 1
ATOM 699 C CA . ASN A 1 88 ? 24.947 7.874 -10.969 1.00 96.62 88 ASN A CA 1
ATOM 700 C C . ASN A 1 88 ? 23.461 7.609 -11.253 1.00 96.62 88 ASN A C 1
ATOM 702 O O . ASN A 1 88 ? 22.725 8.476 -11.727 1.00 96.62 88 ASN A O 1
ATOM 706 N N . GLY A 1 89 ? 23.038 6.378 -10.990 1.00 97.00 89 GLY A N 1
ATOM 707 C CA . GLY A 1 89 ? 21.685 5.932 -11.246 1.00 97.00 89 GLY A CA 1
ATOM 708 C C . GLY A 1 89 ? 20.639 6.731 -10.473 1.00 97.00 89 GLY A C 1
ATOM 709 O O . GLY A 1 89 ? 20.906 7.286 -9.399 1.00 97.00 89 GLY A O 1
ATOM 710 N N . GLN A 1 90 ? 19.442 6.782 -11.041 1.00 95.94 90 GLN A N 1
ATOM 711 C CA . GLN A 1 90 ? 18.267 7.412 -10.450 1.00 95.94 90 GLN A CA 1
ATOM 712 C C . GLN A 1 90 ? 17.053 6.535 -10.694 1.00 95.94 90 GLN A C 1
ATOM 714 O O . GLN A 1 90 ? 16.915 5.965 -11.778 1.00 95.94 90 GLN A O 1
ATOM 719 N N . TYR A 1 91 ? 16.179 6.463 -9.695 1.00 95.81 91 TYR A N 1
ATOM 720 C CA . TYR A 1 91 ? 14.891 5.816 -9.834 1.00 95.81 91 TYR A CA 1
ATOM 721 C C . TYR A 1 91 ? 13.778 6.857 -9.828 1.00 95.81 91 TYR A C 1
ATOM 723 O O . TYR A 1 91 ? 13.357 7.333 -8.781 1.00 95.81 91 TYR A O 1
ATOM 731 N N . ASP A 1 92 ? 13.308 7.227 -11.012 1.00 94.69 92 ASP A N 1
ATOM 732 C CA . ASP A 1 92 ? 12.153 8.106 -11.155 1.00 94.69 92 ASP A CA 1
ATOM 733 C C . ASP A 1 92 ? 10.956 7.267 -11.601 1.00 94.69 92 ASP A C 1
ATOM 735 O O . ASP A 1 92 ? 10.702 7.121 -12.795 1.00 94.69 92 ASP A O 1
ATOM 739 N N . TYR A 1 93 ? 10.291 6.622 -10.641 1.00 94.44 93 TYR A N 1
ATOM 740 C CA . TYR A 1 93 ? 9.260 5.621 -10.913 1.00 94.44 93 TYR A CA 1
ATOM 741 C C . TYR A 1 93 ? 8.103 6.197 -11.731 1.00 94.44 93 TYR A C 1
ATOM 743 O O . TYR A 1 93 ? 7.473 7.163 -11.306 1.00 94.44 93 TYR A O 1
ATOM 751 N N . ILE A 1 94 ? 7.817 5.590 -12.888 1.00 94.06 94 ILE A N 1
ATOM 752 C CA . ILE A 1 94 ? 6.869 6.132 -13.880 1.00 94.06 94 ILE A CA 1
ATOM 753 C C . ILE A 1 94 ? 5.484 6.436 -13.274 1.00 94.06 94 ILE A C 1
ATOM 755 O O . ILE A 1 94 ? 5.033 7.569 -13.428 1.00 94.06 94 ILE A O 1
ATOM 759 N N . PRO A 1 95 ? 4.835 5.519 -12.525 1.00 92.19 95 PRO A N 1
ATOM 760 C CA . PRO A 1 95 ? 3.542 5.798 -11.893 1.00 92.19 95 PRO A CA 1
ATOM 761 C C . PRO A 1 95 ? 3.542 6.904 -10.830 1.00 92.19 95 PRO A C 1
ATOM 763 O O . PRO A 1 95 ? 2.472 7.285 -10.376 1.00 92.19 95 PRO A O 1
ATOM 766 N N . PHE A 1 96 ? 4.704 7.406 -10.399 1.00 93.25 96 PHE A N 1
ATOM 767 C CA . PHE A 1 96 ? 4.826 8.503 -9.428 1.00 93.25 96 PHE A CA 1
ATOM 768 C C . PHE A 1 96 ? 5.364 9.794 -10.069 1.00 93.25 96 PHE A C 1
ATOM 770 O O . PHE A 1 96 ? 5.879 10.674 -9.373 1.00 93.25 96 PHE A O 1
ATOM 777 N N . ARG A 1 97 ? 5.254 9.920 -11.395 1.00 93.44 97 ARG A N 1
ATOM 778 C CA . ARG A 1 97 ? 5.522 11.158 -12.138 1.00 93.44 97 ARG A CA 1
ATOM 779 C C . ARG A 1 97 ? 4.234 11.947 -12.330 1.00 93.44 97 ARG A C 1
ATOM 781 O O . ARG A 1 97 ? 3.149 11.365 -12.384 1.00 93.44 97 ARG A O 1
ATOM 788 N N . SER A 1 98 ? 4.353 13.263 -12.482 1.00 93.94 98 SER A N 1
ATOM 789 C CA . SER A 1 98 ? 3.225 14.039 -12.986 1.00 93.94 98 SER A CA 1
ATOM 790 C C . SER A 1 98 ? 2.906 13.604 -14.417 1.00 93.94 98 SER A C 1
ATOM 792 O O . SER A 1 98 ? 3.794 13.308 -15.217 1.00 93.94 98 SER A O 1
ATOM 794 N N . THR A 1 99 ? 1.617 13.509 -14.714 1.00 94.00 99 THR A N 1
ATOM 795 C CA . THR A 1 99 ? 1.091 13.060 -16.008 1.00 94.00 99 THR A CA 1
ATOM 796 C C . THR A 1 99 ? 0.111 14.109 -16.516 1.00 94.00 99 THR A C 1
ATOM 798 O O . THR A 1 99 ? -0.431 14.887 -15.729 1.00 94.00 99 THR A O 1
ATOM 801 N N . LEU A 1 100 ? -0.110 14.171 -17.829 1.00 95.31 100 LEU A N 1
ATOM 802 C CA . LEU A 1 100 ? -1.095 15.084 -18.401 1.00 95.31 100 LEU A CA 1
ATOM 803 C C . LEU A 1 100 ? -2.478 14.805 -17.804 1.00 95.31 100 LEU A C 1
ATOM 805 O O . LEU A 1 100 ? -2.963 13.674 -17.838 1.00 95.31 100 LEU A O 1
ATOM 809 N N . SER A 1 101 ? -3.155 15.845 -17.321 1.00 95.06 101 SER A N 1
ATOM 810 C CA . SER A 1 101 ? -4.480 15.700 -16.704 1.00 95.06 101 SER A CA 1
ATOM 811 C C . SER A 1 101 ? -5.513 15.090 -17.657 1.00 95.06 101 SER A C 1
ATOM 813 O O . SER A 1 101 ? -6.387 14.339 -17.229 1.00 95.06 101 SER A O 1
ATOM 815 N N . LEU A 1 102 ? -5.400 15.361 -18.965 1.00 95.00 102 LEU A N 1
ATOM 816 C CA . LEU A 1 102 ? -6.260 14.753 -19.986 1.00 95.00 102 LEU A CA 1
ATOM 817 C C . LEU A 1 102 ? -6.045 13.237 -20.099 1.00 95.00 102 LEU A C 1
ATOM 819 O O . LEU A 1 102 ? -7.011 12.497 -20.269 1.00 95.00 102 LEU A O 1
ATOM 823 N N . GLU A 1 103 ? -4.796 12.784 -19.995 1.00 94.69 103 GLU A N 1
ATOM 824 C CA . GLU A 1 103 ? -4.452 11.363 -20.025 1.00 94.69 103 GLU A CA 1
ATOM 825 C C . GLU A 1 103 ? -4.985 10.660 -18.774 1.00 94.69 103 GLU A C 1
ATOM 827 O O . GLU A 1 103 ? -5.691 9.663 -18.898 1.00 94.69 103 GLU A O 1
ATOM 832 N N . LEU A 1 104 ? -4.764 11.235 -17.585 1.00 94.00 104 LEU A N 1
ATOM 833 C CA . LEU A 1 104 ? -5.323 10.720 -16.328 1.00 94.00 104 LEU A CA 1
ATOM 834 C C . LEU A 1 104 ? -6.853 10.602 -16.392 1.00 94.00 104 LEU A C 1
ATOM 836 O O . LEU A 1 104 ? -7.418 9.564 -16.054 1.00 94.00 104 LEU A O 1
ATOM 840 N N . ALA A 1 105 ? -7.529 11.638 -16.895 1.00 94.06 105 ALA A N 1
ATOM 841 C CA . ALA A 1 105 ? -8.978 11.643 -17.064 1.00 94.06 105 ALA A CA 1
ATOM 842 C C . ALA A 1 105 ? -9.478 10.584 -18.066 1.00 94.06 105 ALA A C 1
ATOM 844 O O . ALA A 1 105 ? -10.595 10.087 -17.915 1.00 94.06 105 ALA A O 1
ATOM 845 N N . ALA A 1 106 ? -8.693 10.263 -19.099 1.00 94.06 106 ALA A N 1
ATOM 846 C CA . ALA A 1 106 ? -9.022 9.225 -20.073 1.00 94.06 106 ALA A CA 1
ATOM 847 C C . ALA A 1 106 ? -8.806 7.816 -19.503 1.00 94.06 106 ALA A C 1
ATOM 849 O O . ALA A 1 106 ? -9.641 6.938 -19.727 1.00 94.06 106 ALA A O 1
ATOM 850 N N . VAL A 1 107 ? -7.727 7.610 -18.739 1.00 92.94 107 VAL A N 1
ATOM 851 C CA . VAL A 1 107 ? -7.451 6.347 -18.040 1.00 92.94 107 VAL A CA 1
ATOM 852 C C . VAL A 1 107 ? -8.572 6.037 -17.051 1.00 92.94 107 VAL A C 1
ATOM 854 O O . VAL A 1 107 ? -9.195 4.987 -17.183 1.00 92.94 107 VAL A O 1
ATOM 857 N N . ARG A 1 108 ? -8.918 6.980 -16.161 1.00 91.94 108 ARG A N 1
ATOM 858 C CA . ARG A 1 108 ? -10.008 6.814 -15.179 1.00 91.94 108 ARG A CA 1
ATOM 859 C C . ARG A 1 108 ? -11.342 6.486 -15.855 1.00 91.94 108 ARG A C 1
ATOM 861 O O . ARG A 1 108 ? -11.967 5.483 -15.540 1.00 91.94 108 ARG A O 1
ATOM 868 N N . ALA A 1 109 ? -11.713 7.240 -16.894 1.00 92.81 109 ALA A N 1
ATOM 869 C CA . ALA A 1 109 ? -12.940 6.973 -17.650 1.00 92.81 109 ALA A CA 1
ATOM 870 C C . ALA A 1 109 ? -12.945 5.593 -18.339 1.00 92.81 109 ALA A C 1
ATOM 872 O O . ALA A 1 109 ? -14.000 4.975 -18.488 1.00 92.81 109 ALA A O 1
ATOM 873 N N . THR A 1 110 ? -11.780 5.109 -18.776 1.00 94.12 110 THR A N 1
ATOM 874 C CA . THR A 1 110 ? -11.642 3.767 -19.357 1.00 94.12 110 THR A CA 1
ATOM 875 C C . THR A 1 110 ? -11.808 2.693 -18.285 1.00 94.12 110 THR A C 1
ATOM 877 O O . THR A 1 110 ? -12.516 1.715 -18.516 1.00 94.12 110 THR A O 1
ATOM 880 N N . GLU A 1 111 ? -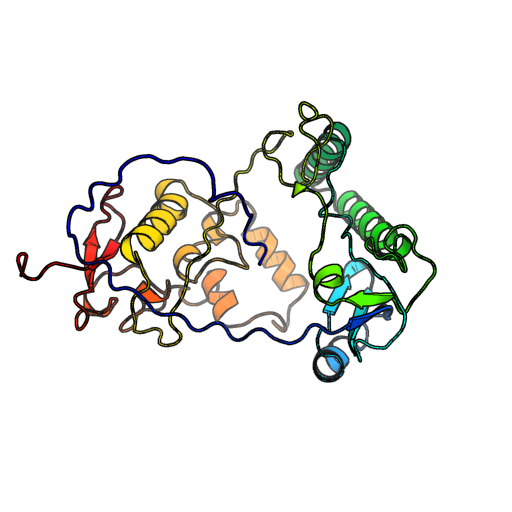11.205 2.875 -17.109 1.00 92.56 111 GLU A N 1
ATOM 881 C CA . GLU A 1 111 ? -11.355 1.959 -15.975 1.00 92.56 111 GLU A CA 1
ATOM 882 C C . GLU A 1 111 ? -12.811 1.884 -15.498 1.00 92.56 111 GLU A C 1
ATOM 884 O O . GLU A 1 111 ? -13.335 0.776 -15.353 1.00 92.56 111 GLU A O 1
ATOM 889 N N . ASP A 1 112 ? -13.490 3.028 -15.376 1.00 91.62 112 ASP A N 1
ATOM 890 C CA . ASP A 1 112 ? -14.912 3.113 -15.023 1.00 91.62 112 ASP A CA 1
ATOM 891 C C . ASP A 1 112 ? -15.796 2.383 -16.041 1.00 91.62 112 ASP A C 1
ATOM 893 O O . ASP A 1 112 ? -16.710 1.634 -15.679 1.00 91.62 112 ASP A O 1
ATOM 897 N N . ALA A 1 113 ? -15.522 2.570 -17.337 1.00 94.00 113 ALA A N 1
ATOM 898 C CA . ALA A 1 113 ? -16.253 1.893 -18.401 1.00 94.00 113 ALA A CA 1
ATOM 899 C C . ALA A 1 113 ? -16.052 0.372 -18.340 1.00 94.00 113 ALA A C 1
ATOM 901 O O . ALA A 1 113 ? -17.027 -0.378 -18.420 1.00 94.00 113 ALA A O 1
ATOM 902 N N . GLN A 1 114 ? -14.813 -0.086 -18.145 1.00 95.06 114 GLN A N 1
ATOM 903 C CA . GLN A 1 114 ? -14.496 -1.508 -18.007 1.00 95.06 114 GLN A CA 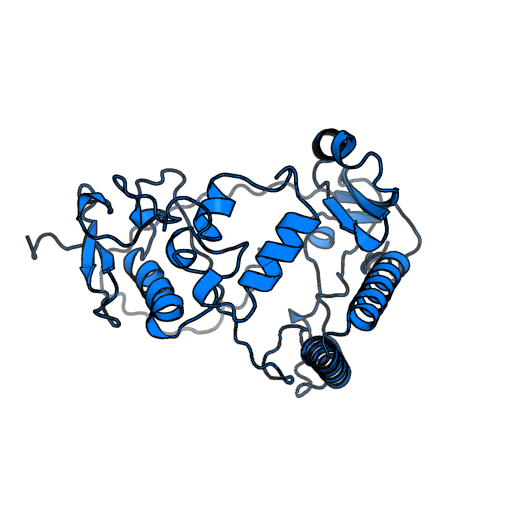1
ATOM 904 C C . GLN A 1 114 ? -15.194 -2.133 -16.791 1.00 95.06 114 GLN A C 1
ATOM 906 O O . GLN A 1 114 ? -15.707 -3.249 -16.877 1.00 95.06 114 GLN A O 1
ATOM 911 N N . GLU A 1 115 ? -15.256 -1.425 -15.663 1.00 90.12 115 GLU A N 1
ATOM 912 C CA . GLU A 1 115 ? -15.939 -1.902 -14.456 1.00 90.12 115 GLU A CA 1
ATOM 913 C C . GLU A 1 115 ? -17.458 -1.938 -14.616 1.00 90.12 115 GLU A C 1
ATOM 915 O O . GLU A 1 115 ? -18.094 -2.933 -14.256 1.00 90.12 115 GLU A O 1
ATOM 920 N N . SER A 1 116 ? -18.036 -0.894 -15.211 1.00 91.94 116 SER A N 1
ATOM 921 C CA . SER A 1 116 ? -19.472 -0.800 -15.487 1.00 91.94 116 SER A CA 1
ATOM 922 C C . SER A 1 116 ? -19.947 -1.899 -16.444 1.00 91.94 116 SER A C 1
ATOM 924 O O . SER A 1 116 ? -20.961 -2.558 -16.198 1.00 91.94 116 SER A O 1
ATOM 926 N N . LEU A 1 117 ? -19.171 -2.159 -17.501 1.00 95.00 117 LEU A N 1
ATOM 927 C CA . LEU A 1 117 ? -19.450 -3.204 -18.488 1.00 95.00 117 LEU A CA 1
ATOM 928 C C . LEU A 1 117 ? -19.071 -4.609 -18.005 1.00 95.00 117 LEU A C 1
ATOM 930 O O . LEU A 1 117 ? -19.448 -5.585 -18.652 1.00 95.00 117 LEU A O 1
ATOM 934 N N . LYS A 1 118 ? -18.360 -4.720 -16.873 1.00 91.94 118 LYS A N 1
ATOM 935 C CA . LYS A 1 118 ? -17.743 -5.964 -16.394 1.00 91.94 118 LYS A CA 1
ATOM 936 C C . LYS A 1 118 ? -16.926 -6.623 -17.506 1.00 91.94 118 LYS A C 1
ATOM 938 O O . LYS A 1 118 ? -17.150 -7.789 -17.811 1.00 91.94 118 LYS A O 1
ATOM 943 N N . ASP A 1 119 ? -16.027 -5.856 -18.116 1.00 94.50 119 ASP A N 1
ATOM 944 C CA . ASP A 1 119 ? -15.189 -6.256 -19.248 1.00 94.50 119 ASP A CA 1
ATOM 945 C C . ASP A 1 119 ? -13.859 -6.875 -18.762 1.00 94.50 119 ASP A C 1
ATOM 947 O O . ASP A 1 119 ? -12.894 -6.144 -18.493 1.00 94.50 119 ASP A O 1
ATOM 951 N N . PRO A 1 120 ? -13.779 -8.214 -18.596 1.00 90.81 120 PRO A N 1
ATOM 952 C CA . PRO A 1 120 ? -12.548 -8.862 -18.158 1.00 90.81 120 PRO A CA 1
ATOM 953 C C . PRO A 1 120 ? -11.443 -8.763 -19.212 1.00 90.81 120 PRO A C 1
ATOM 955 O O . PRO A 1 120 ? -10.276 -8.621 -18.847 1.00 90.81 120 PRO A O 1
ATOM 958 N N . ASP A 1 121 ? -11.792 -8.808 -20.500 1.00 93.88 121 ASP A N 1
ATOM 959 C CA . ASP A 1 121 ? -10.824 -8.795 -21.594 1.00 93.88 121 ASP A CA 1
ATOM 960 C C . ASP A 1 121 ? -10.124 -7.437 -21.667 1.00 93.88 121 ASP A C 1
ATOM 962 O O . ASP A 1 121 ? -8.894 -7.380 -21.760 1.00 93.88 121 ASP A O 1
ATOM 966 N N . GLY A 1 122 ? -10.881 -6.346 -21.513 1.00 94.56 122 GLY A N 1
ATOM 967 C CA . GLY A 1 122 ? -10.351 -4.992 -21.390 1.00 94.56 122 GLY A CA 1
ATOM 968 C C . GLY A 1 122 ? -9.414 -4.829 -20.194 1.00 94.56 122 GLY A C 1
ATOM 969 O O . GLY A 1 122 ? -8.287 -4.358 -20.366 1.00 94.56 122 GLY A O 1
ATOM 970 N N . LYS A 1 123 ? -9.816 -5.273 -18.991 1.00 92.50 123 LYS A N 1
ATOM 971 C CA . LYS A 1 123 ? -8.948 -5.223 -17.795 1.00 92.50 123 LYS A CA 1
ATOM 972 C C . LYS A 1 123 ? -7.667 -6.045 -17.997 1.00 92.50 123 LYS A C 1
ATOM 974 O O . LYS A 1 123 ? -6.579 -5.583 -17.649 1.00 92.50 123 LYS A O 1
ATOM 979 N N . CYS A 1 124 ? -7.758 -7.233 -18.600 1.00 91.44 124 CYS A N 1
ATOM 980 C CA . CYS A 1 124 ? -6.596 -8.068 -18.912 1.00 91.44 124 CYS A CA 1
ATOM 981 C C . CYS A 1 124 ? -5.672 -7.436 -19.964 1.00 91.44 124 CYS A C 1
ATOM 983 O O . CYS A 1 124 ? -4.448 -7.516 -19.824 1.00 91.44 124 CYS A O 1
ATOM 985 N N . ALA A 1 125 ? -6.227 -6.806 -21.002 1.00 93.75 125 ALA A N 1
ATOM 986 C CA . ALA A 1 125 ? -5.459 -6.096 -22.020 1.00 93.75 125 ALA A CA 1
ATOM 987 C C . ALA A 1 125 ? -4.724 -4.886 -21.422 1.00 93.75 125 ALA A C 1
ATOM 989 O O . ALA A 1 125 ? -3.512 -4.761 -21.614 1.00 93.75 125 ALA A O 1
ATOM 990 N N . SER A 1 126 ? -5.418 -4.060 -20.627 1.00 93.50 126 SER A N 1
ATOM 991 C CA . SER A 1 126 ? -4.822 -2.931 -19.902 1.00 93.50 126 SER A CA 1
ATOM 992 C C . SER A 1 126 ? -3.703 -3.391 -18.966 1.00 93.50 126 SER A C 1
ATOM 994 O O . SER A 1 126 ? -2.608 -2.833 -19.001 1.00 93.50 126 SER A O 1
ATOM 996 N N . ALA A 1 127 ? -3.923 -4.455 -18.185 1.00 91.62 127 ALA A N 1
ATOM 997 C CA . ALA A 1 127 ? -2.908 -4.993 -17.280 1.00 91.62 127 ALA A CA 1
ATOM 998 C C . ALA A 1 127 ? -1.638 -5.437 -18.027 1.00 91.62 127 ALA A C 1
ATOM 1000 O O . ALA A 1 127 ? -0.531 -5.069 -17.635 1.00 91.62 127 ALA A O 1
ATOM 1001 N N . LYS A 1 128 ? -1.779 -6.172 -19.140 1.00 93.31 128 LYS A N 1
ATOM 1002 C CA . LYS A 1 128 ? -0.638 -6.586 -19.979 1.00 93.31 128 LYS A CA 1
ATOM 1003 C C . LYS A 1 128 ? 0.100 -5.386 -20.574 1.00 93.31 128 LYS A C 1
ATOM 1005 O O . LYS A 1 128 ? 1.332 -5.375 -20.578 1.00 93.31 128 LYS A O 1
ATOM 1010 N N . LEU A 1 129 ? -0.634 -4.378 -21.049 1.00 94.00 129 LEU A N 1
ATOM 1011 C CA . LEU A 1 129 ? -0.058 -3.153 -21.604 1.00 94.00 129 LEU A CA 1
ATOM 1012 C C . LEU A 1 129 ? 0.752 -2.385 -20.553 1.00 94.00 129 LEU A C 1
ATOM 1014 O O . LEU A 1 129 ? 1.892 -2.004 -20.826 1.00 94.00 129 LEU A O 1
ATOM 1018 N N . ILE A 1 130 ? 0.203 -2.208 -19.348 1.00 92.25 130 ILE A N 1
ATOM 1019 C CA . ILE A 1 130 ? 0.879 -1.536 -18.231 1.00 92.25 130 ILE A CA 1
ATOM 1020 C C . ILE A 1 130 ? 2.151 -2.297 -17.851 1.00 92.25 130 ILE A C 1
ATOM 1022 O O . ILE A 1 130 ? 3.233 -1.709 -17.844 1.00 92.25 130 ILE A O 1
ATOM 1026 N N . THR A 1 131 ? 2.056 -3.610 -17.602 1.00 92.25 131 THR A N 1
ATOM 1027 C CA . THR A 1 131 ? 3.219 -4.433 -17.239 1.00 92.25 131 THR A CA 1
ATOM 1028 C C . THR A 1 131 ? 4.307 -4.359 -18.309 1.00 92.25 131 THR A C 1
ATOM 1030 O O . THR A 1 131 ? 5.466 -4.101 -17.987 1.00 92.25 131 THR A O 1
ATOM 1033 N N . SER A 1 132 ? 3.949 -4.538 -19.586 1.00 93.62 132 SER A N 1
ATOM 1034 C CA . SER A 1 132 ? 4.918 -4.483 -20.684 1.00 93.62 132 SER A CA 1
ATOM 1035 C C . SER A 1 132 ? 5.572 -3.109 -20.804 1.00 93.62 132 SER A C 1
ATOM 1037 O O . SER A 1 132 ? 6.774 -3.032 -21.048 1.00 93.62 132 SER A O 1
ATOM 1039 N N . THR A 1 133 ? 4.806 -2.031 -20.636 1.00 94.81 133 THR A N 1
ATOM 1040 C CA . THR A 1 133 ? 5.321 -0.658 -20.723 1.00 94.81 133 THR A CA 1
ATOM 1041 C C . THR A 1 133 ? 6.313 -0.380 -19.601 1.00 94.81 133 THR A C 1
ATOM 1043 O O . THR A 1 133 ? 7.415 0.103 -19.860 1.00 94.81 133 THR A O 1
ATOM 1046 N N . LEU A 1 134 ? 5.966 -0.745 -18.364 1.00 94.88 134 LEU A N 1
ATOM 1047 C CA . LEU A 1 134 ? 6.842 -0.556 -17.211 1.00 94.88 134 LEU A CA 1
ATOM 1048 C C . LEU A 1 134 ? 8.147 -1.349 -17.343 1.00 94.88 134 LEU A C 1
ATOM 1050 O O . LEU A 1 134 ? 9.214 -0.783 -17.118 1.00 94.88 134 LEU A O 1
ATOM 1054 N N . VAL A 1 135 ? 8.087 -2.615 -17.768 1.00 93.56 135 VAL A N 1
ATOM 1055 C CA . VAL A 1 135 ? 9.290 -3.437 -17.992 1.00 93.56 135 VAL A CA 1
ATOM 1056 C C . VAL A 1 135 ? 10.172 -2.838 -19.093 1.00 93.56 135 VAL A C 1
ATOM 1058 O O . VAL A 1 135 ? 11.373 -2.668 -18.887 1.00 93.56 135 VAL A O 1
ATOM 1061 N N . ASN A 1 136 ? 9.590 -2.463 -20.237 1.00 94.69 136 ASN A N 1
ATOM 1062 C CA . ASN A 1 136 ? 10.340 -1.926 -21.380 1.00 94.69 136 ASN A CA 1
ATOM 1063 C C . ASN A 1 136 ? 11.003 -0.576 -21.079 1.00 94.69 136 ASN A C 1
ATOM 1065 O O . ASN A 1 136 ? 12.074 -0.282 -21.605 1.00 94.69 136 ASN A O 1
ATOM 1069 N N . LEU A 1 137 ? 10.387 0.238 -20.221 1.00 95.69 137 LEU A N 1
ATOM 1070 C CA . LEU A 1 137 ? 10.923 1.528 -19.786 1.00 95.69 137 LEU A CA 1
ATOM 1071 C C . LEU A 1 137 ? 11.729 1.429 -18.481 1.00 95.69 137 LEU A C 1
ATOM 1073 O O . LEU A 1 137 ? 11.958 2.442 -17.816 1.00 95.69 137 LEU A O 1
ATOM 1077 N N . ALA A 1 138 ? 12.147 0.217 -18.095 1.00 95.69 138 ALA A N 1
ATOM 1078 C CA . ALA A 1 138 ? 12.947 -0.056 -16.902 1.00 95.69 138 ALA A CA 1
ATOM 1079 C C . ALA A 1 138 ? 12.354 0.545 -15.612 1.00 95.69 138 ALA A C 1
ATOM 1081 O O . ALA A 1 138 ? 13.089 0.966 -14.717 1.00 95.69 138 ALA A O 1
ATOM 1082 N N . TYR A 1 139 ? 11.023 0.628 -15.530 1.00 95.00 139 TYR A N 1
ATOM 1083 C CA . TYR A 1 139 ? 10.259 1.254 -14.448 1.00 95.00 139 TYR A CA 1
ATOM 1084 C C . TYR A 1 139 ? 10.607 2.733 -14.198 1.00 95.00 139 TYR A C 1
ATOM 1086 O O . TYR A 1 139 ? 10.219 3.291 -13.176 1.00 95.00 139 TYR A O 1
ATOM 1094 N N . GLY A 1 140 ? 11.320 3.389 -15.117 1.00 95.62 140 GLY A N 1
ATOM 1095 C CA . GLY A 1 140 ? 11.832 4.749 -14.945 1.00 95.62 140 GLY A CA 1
ATOM 1096 C C . GLY A 1 140 ? 13.226 4.839 -14.317 1.00 95.62 140 GLY A C 1
ATOM 1097 O O . GLY A 1 140 ? 13.648 5.922 -13.903 1.00 95.62 140 GLY A O 1
ATOM 1098 N N . LEU A 1 141 ? 13.958 3.725 -14.239 1.00 96.38 141 LEU A N 1
ATOM 1099 C CA . LEU A 1 141 ? 15.374 3.731 -13.883 1.00 96.38 141 LEU A CA 1
ATOM 1100 C C . LEU A 1 141 ? 16.230 4.336 -14.999 1.00 96.38 141 LEU A C 1
ATOM 1102 O O . LEU A 1 141 ? 16.013 4.081 -16.178 1.00 96.38 141 LEU A O 1
ATOM 1106 N N . THR A 1 142 ? 17.269 5.074 -14.617 1.00 97.25 142 THR A N 1
ATOM 1107 C CA . THR A 1 142 ? 18.282 5.612 -15.539 1.00 97.25 142 THR A CA 1
ATOM 1108 C C . THR A 1 142 ? 19.684 5.399 -14.972 1.00 97.25 142 THR A C 1
ATOM 1110 O O . THR A 1 142 ? 19.863 5.378 -13.754 1.00 97.25 142 THR A O 1
ATOM 1113 N N . ASN A 1 143 ? 20.699 5.251 -15.831 1.00 97.62 143 ASN A N 1
ATOM 1114 C CA . ASN A 1 143 ? 22.087 5.000 -15.408 1.00 97.62 143 ASN A CA 1
ATOM 1115 C C . ASN A 1 143 ? 22.805 6.279 -14.942 1.00 97.62 143 ASN A C 1
ATOM 1117 O O . ASN A 1 143 ? 23.769 6.212 -14.176 1.00 97.62 143 ASN A O 1
ATOM 1121 N N . ASN A 1 144 ? 22.343 7.440 -15.411 1.00 94.75 144 ASN A N 1
ATOM 1122 C CA . ASN A 1 144 ? 22.967 8.745 -15.177 1.00 94.75 144 ASN A CA 1
ATOM 1123 C C . ASN A 1 144 ? 21.991 9.842 -14.714 1.00 94.75 144 ASN A C 1
ATOM 1125 O O . ASN A 1 144 ? 22.404 10.995 -14.600 1.00 94.75 144 ASN A O 1
ATOM 1129 N N . GLY A 1 145 ? 20.722 9.507 -14.463 1.00 92.31 145 GLY A N 1
ATOM 1130 C CA . GLY A 1 145 ? 19.659 10.472 -14.164 1.00 92.31 145 GLY A CA 1
ATOM 1131 C C . GLY A 1 145 ? 18.860 10.947 -15.381 1.00 92.31 145 GLY A C 1
ATOM 1132 O O . GLY A 1 145 ? 17.915 11.704 -15.207 1.00 92.31 145 GLY A O 1
ATOM 1133 N N . ILE A 1 146 ? 19.230 10.531 -16.598 1.00 92.94 146 ILE A N 1
ATOM 1134 C CA . ILE A 1 146 ? 18.608 11.011 -17.844 1.00 92.94 146 ILE A CA 1
ATOM 1135 C C . ILE A 1 146 ? 18.146 9.844 -18.718 1.00 92.94 146 ILE A C 1
ATOM 1137 O O . ILE A 1 146 ? 17.014 9.838 -19.189 1.00 92.94 146 ILE A O 1
ATOM 1141 N N . VAL A 1 147 ? 19.005 8.845 -18.939 1.00 96.06 147 VAL A N 1
ATOM 1142 C CA . VAL A 1 147 ? 18.738 7.751 -19.884 1.00 96.06 147 VAL A CA 1
ATOM 1143 C C . VAL A 1 147 ? 19.048 6.386 -19.277 1.00 96.06 147 VAL A C 1
ATOM 1145 O O . VAL A 1 147 ? 19.988 6.224 -18.491 1.00 96.06 147 VAL A O 1
ATOM 1148 N N . PHE A 1 148 ? 18.236 5.396 -19.640 1.00 97.56 148 PHE A N 1
ATOM 1149 C CA . PHE A 1 148 ? 18.498 3.989 -19.369 1.00 97.56 148 PHE A CA 1
ATOM 1150 C C . PHE A 1 148 ? 19.398 3.408 -20.463 1.00 97.56 148 PHE A C 1
ATOM 1152 O O . PHE A 1 148 ? 19.050 3.446 -21.640 1.00 97.56 148 PHE A O 1
ATOM 1159 N N . THR A 1 149 ? 20.553 2.870 -20.079 1.00 96.88 149 THR A N 1
ATOM 1160 C CA . THR A 1 149 ? 21.506 2.215 -20.992 1.00 96.88 149 THR A CA 1
ATOM 1161 C C . THR A 1 149 ? 21.658 0.721 -20.720 1.00 96.88 149 THR A C 1
ATOM 1163 O O . THR A 1 149 ? 22.288 0.029 -21.513 1.00 96.88 149 THR A O 1
ATOM 1166 N N . GLY A 1 150 ? 21.113 0.216 -19.610 1.00 96.94 150 GLY A N 1
ATOM 1167 C CA . GLY A 1 150 ? 21.146 -1.203 -19.259 1.00 96.94 150 GLY A CA 1
ATOM 1168 C C . GLY A 1 150 ? 21.357 -1.454 -17.768 1.00 96.94 150 GLY A C 1
ATOM 1169 O O . GLY A 1 150 ? 21.744 -0.562 -17.011 1.00 96.94 150 GLY A O 1
ATOM 1170 N N . TYR A 1 151 ? 21.117 -2.696 -17.357 1.00 97.62 151 TYR A N 1
ATOM 1171 C CA . TYR A 1 151 ? 21.385 -3.179 -16.003 1.00 97.62 151 TYR A CA 1
ATOM 1172 C C . TYR A 1 151 ? 22.848 -3.654 -15.844 1.00 97.62 151 TYR A C 1
ATOM 1174 O O . TYR A 1 151 ? 23.444 -4.097 -16.827 1.00 97.62 151 TYR A O 1
ATOM 1182 N N . PRO A 1 152 ? 23.427 -3.611 -14.625 1.00 97.75 152 PRO A N 1
ATOM 1183 C CA . PRO A 1 152 ? 22.834 -3.087 -13.395 1.00 97.75 152 PRO A CA 1
ATOM 1184 C C . PRO A 1 152 ? 22.840 -1.553 -13.331 1.00 97.75 152 PRO A C 1
ATOM 1186 O O . PRO A 1 152 ? 23.748 -0.883 -13.824 1.00 97.75 152 PRO A O 1
ATOM 1189 N N . ILE A 1 153 ? 21.840 -0.994 -12.650 1.00 97.94 153 ILE A N 1
ATOM 1190 C CA . ILE A 1 153 ? 21.784 0.430 -12.315 1.00 97.94 153 ILE A CA 1
ATOM 1191 C C . ILE A 1 153 ? 22.486 0.650 -10.986 1.00 97.94 153 ILE A C 1
ATOM 1193 O O . ILE A 1 153 ? 22.042 0.153 -9.952 1.00 97.94 153 ILE A O 1
ATOM 1197 N N . ILE A 1 154 ? 23.566 1.426 -11.019 1.00 98.19 154 ILE A N 1
ATOM 1198 C CA . ILE A 1 154 ? 24.361 1.753 -9.838 1.00 98.19 154 ILE A CA 1
ATOM 1199 C C . ILE A 1 154 ? 24.147 3.213 -9.467 1.00 98.19 154 ILE A C 1
ATOM 1201 O O . ILE A 1 154 ? 24.457 4.106 -10.252 1.00 98.19 154 ILE A O 1
ATOM 1205 N N . GLY A 1 155 ? 23.659 3.472 -8.257 1.00 97.12 155 GLY A N 1
ATOM 1206 C CA . GLY A 1 155 ? 23.372 4.824 -7.779 1.00 97.12 155 GLY A CA 1
ATOM 1207 C C . GLY A 1 155 ? 23.329 4.909 -6.260 1.00 97.12 155 GLY A C 1
ATOM 1208 O O . GLY A 1 155 ? 23.319 3.895 -5.566 1.00 97.12 155 GLY A O 1
ATOM 1209 N N . TYR A 1 156 ? 23.335 6.126 -5.720 1.00 96.62 156 TYR A N 1
ATOM 1210 C CA . TYR A 1 156 ? 23.229 6.320 -4.274 1.00 96.62 156 TYR A CA 1
ATOM 1211 C C . TYR A 1 156 ? 21.850 5.917 -3.753 1.00 96.62 156 TYR A C 1
ATOM 1213 O O . TYR A 1 156 ? 20.837 6.179 -4.401 1.00 96.62 156 TYR A O 1
ATOM 1221 N N . HIS A 1 157 ? 21.809 5.323 -2.555 1.00 94.94 157 HIS A N 1
ATOM 1222 C CA . HIS A 1 157 ? 20.574 4.834 -1.941 1.00 94.94 157 HIS A CA 1
ATOM 1223 C C . HIS A 1 157 ? 19.469 5.896 -1.920 1.00 94.94 157 HIS A C 1
ATOM 1225 O O . HIS A 1 157 ? 18.341 5.594 -2.283 1.00 94.94 157 HIS A O 1
ATOM 1231 N N . ASN A 1 158 ? 19.782 7.150 -1.586 1.00 92.56 158 ASN A N 1
ATOM 1232 C CA . ASN A 1 158 ? 18.791 8.227 -1.559 1.00 92.56 158 ASN A CA 1
ATOM 1233 C C . ASN A 1 158 ? 18.176 8.535 -2.935 1.00 92.56 158 ASN A C 1
ATOM 1235 O O . ASN A 1 158 ? 17.033 8.962 -2.971 1.00 92.56 158 ASN A O 1
ATOM 1239 N N . ARG A 1 159 ? 18.900 8.305 -4.040 1.00 94.00 159 ARG A N 1
ATOM 1240 C CA . ARG A 1 159 ? 18.414 8.506 -5.421 1.00 94.00 159 ARG A CA 1
ATOM 1241 C C . ARG A 1 159 ? 17.677 7.294 -5.989 1.00 94.00 159 ARG A C 1
ATOM 1243 O O . ARG A 1 159 ? 16.968 7.425 -6.981 1.00 94.00 159 ARG A O 1
ATOM 1250 N N . LEU A 1 160 ? 17.903 6.118 -5.406 1.00 94.94 160 LEU A N 1
ATOM 1251 C CA . LEU A 1 160 ? 17.267 4.862 -5.807 1.00 94.94 160 LEU A CA 1
ATOM 1252 C C . LEU A 1 160 ? 16.102 4.464 -4.886 1.00 94.94 160 LEU A C 1
ATOM 1254 O O . LEU A 1 160 ? 15.311 3.603 -5.246 1.00 94.94 160 LEU A O 1
ATOM 1258 N N . GLN A 1 161 ? 15.991 5.076 -3.702 1.00 91.44 161 GLN A N 1
ATOM 1259 C CA . GLN A 1 161 ? 14.895 4.858 -2.755 1.00 91.44 161 GLN A CA 1
ATOM 1260 C C . GLN A 1 161 ? 13.732 5.832 -2.963 1.00 91.44 161 GLN A C 1
ATOM 1262 O O . GLN A 1 161 ? 12.577 5.429 -2.845 1.00 91.44 161 GLN A O 1
ATOM 1267 N N . SER A 1 162 ? 14.016 7.113 -3.228 1.00 81.25 162 SER A N 1
ATOM 1268 C CA . SER A 1 162 ? 12.973 8.065 -3.616 1.00 81.25 162 SER A CA 1
ATOM 1269 C C . SER A 1 162 ? 12.435 7.651 -4.977 1.00 81.25 162 SER A C 1
ATOM 1271 O O . SER A 1 162 ? 13.222 7.509 -5.907 1.00 81.25 162 SER A O 1
ATOM 1273 N N . SER A 1 163 ? 11.129 7.448 -5.084 1.00 78.94 163 SER A N 1
ATOM 1274 C CA . SER A 1 163 ? 10.471 7.039 -6.319 1.00 78.94 163 SER A CA 1
ATOM 1275 C C . SER A 1 163 ? 9.509 8.146 -6.735 1.00 78.94 163 SER A C 1
ATOM 1277 O O . SER A 1 163 ? 8.494 8.362 -6.084 1.00 78.94 163 SER A O 1
ATOM 1279 N N . GLY A 1 164 ? 9.850 8.864 -7.801 1.00 83.94 164 GLY A N 1
ATOM 1280 C CA . GLY A 1 164 ? 8.943 9.816 -8.436 1.00 83.94 164 GLY A CA 1
ATOM 1281 C C . GLY A 1 164 ? 9.263 11.285 -8.187 1.00 83.94 164 GLY A C 1
ATOM 1282 O O . GLY A 1 164 ? 9.776 11.681 -7.141 1.00 83.94 164 GLY A O 1
ATOM 1283 N N . THR A 1 165 ? 8.923 12.078 -9.191 1.00 89.62 165 THR A N 1
ATOM 1284 C CA . THR A 1 165 ?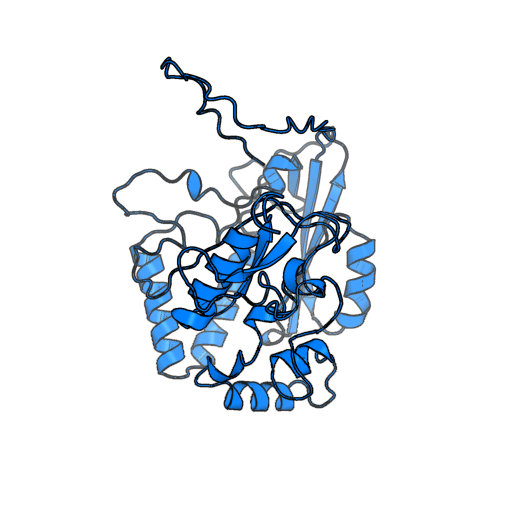 9.134 13.526 -9.284 1.00 89.62 165 THR A CA 1
ATOM 1285 C C . THR A 1 165 ? 7.824 14.306 -9.213 1.00 89.62 165 THR A C 1
ATOM 1287 O O . THR A 1 165 ? 7.821 15.511 -9.433 1.00 89.62 165 THR A O 1
ATOM 1290 N N . CYS A 1 166 ? 6.691 13.657 -8.904 1.00 90.62 166 CYS A N 1
ATOM 1291 C CA . CYS A 1 166 ? 5.404 14.341 -9.003 1.00 90.62 166 CYS A CA 1
ATOM 1292 C C . CYS A 1 166 ? 5.287 15.586 -8.112 1.00 90.62 166 CYS A C 1
ATOM 1294 O O . CYS A 1 166 ? 4.740 16.591 -8.541 1.00 90.62 166 CYS A O 1
ATOM 1296 N N . LEU A 1 167 ? 5.845 15.560 -6.898 1.00 86.31 167 LEU A N 1
ATOM 1297 C CA . LEU A 1 167 ? 5.820 16.726 -6.004 1.00 86.31 167 LEU A CA 1
ATOM 1298 C C . LEU A 1 167 ? 6.691 17.895 -6.494 1.00 86.31 167 LEU A C 1
ATOM 1300 O O . LEU A 1 167 ? 6.562 18.999 -5.972 1.00 86.31 167 LEU A O 1
ATOM 1304 N N . ASP A 1 168 ? 7.555 17.658 -7.483 1.00 88.81 168 ASP A N 1
ATOM 1305 C CA . ASP A 1 168 ? 8.377 18.680 -8.130 1.00 88.81 168 ASP A CA 1
ATOM 1306 C C . ASP A 1 168 ? 7.680 19.276 -9.375 1.00 88.81 168 ASP A C 1
ATOM 1308 O O . ASP A 1 168 ? 8.282 20.078 -10.094 1.00 88.81 168 ASP A O 1
ATOM 1312 N N . SER A 1 169 ? 6.428 18.884 -9.666 1.00 86.69 169 SER A N 1
ATOM 1313 C CA . SER A 1 169 ? 5.683 19.374 -10.829 1.00 86.69 169 SER A CA 1
ATOM 1314 C C . SER A 1 169 ? 5.427 20.884 -10.750 1.00 86.69 169 SER A C 1
ATOM 1316 O O . SER A 1 169 ? 5.126 21.396 -9.668 1.00 86.69 169 SER A O 1
ATOM 1318 N N . PRO A 1 170 ? 5.495 21.611 -11.877 1.00 87.94 170 PRO A N 1
ATOM 1319 C CA . PRO A 1 170 ? 5.194 23.036 -11.893 1.00 87.94 170 PRO A CA 1
ATOM 1320 C C . PRO A 1 170 ? 3.718 23.304 -11.571 1.00 87.94 170 PRO A C 1
ATOM 1322 O O . PRO A 1 170 ? 2.836 22.537 -11.944 1.00 87.94 170 PRO A O 1
ATOM 1325 N N . GLU A 1 171 ? 3.443 24.451 -10.950 1.00 89.88 171 GLU A N 1
ATOM 1326 C CA . GLU A 1 171 ? 2.085 24.991 -10.818 1.00 89.88 171 GLU A CA 1
ATOM 1327 C C . GLU A 1 171 ? 1.609 25.508 -12.187 1.00 89.88 171 GLU A C 1
ATOM 1329 O O . GLU A 1 171 ? 1.722 26.691 -12.509 1.00 89.88 171 GLU A O 1
ATOM 1334 N N . ASP A 1 172 ? 1.128 24.593 -13.028 1.00 92.94 172 ASP A N 1
ATOM 1335 C CA . ASP A 1 172 ? 0.801 24.816 -14.441 1.00 92.94 172 ASP A CA 1
ATOM 1336 C C . ASP A 1 172 ? -0.710 24.906 -14.714 1.00 92.94 172 ASP A C 1
ATOM 1338 O O . ASP A 1 172 ? -1.170 24.665 -15.828 1.00 92.94 172 ASP A O 1
ATOM 1342 N N . ALA A 1 173 ? -1.490 25.271 -13.691 1.00 92.25 173 ALA A N 1
ATOM 1343 C CA . ALA A 1 173 ? -2.952 25.306 -13.733 1.00 92.25 173 ALA A CA 1
ATOM 1344 C C . ALA A 1 173 ? -3.595 23.949 -14.096 1.00 92.25 173 ALA A C 1
ATOM 1346 O O . ALA A 1 173 ? -4.613 23.913 -14.787 1.00 92.25 173 ALA A O 1
ATOM 1347 N N . LEU A 1 174 ? -3.032 22.849 -13.574 1.00 91.94 174 LEU A N 1
ATOM 1348 C CA . LEU A 1 174 ? -3.497 21.469 -13.774 1.00 91.94 174 LEU A CA 1
ATOM 1349 C C . LEU A 1 174 ? -3.357 20.971 -15.219 1.00 91.94 174 LEU A C 1
ATOM 1351 O O . LEU A 1 174 ? -4.128 20.109 -15.649 1.00 91.94 174 LEU A O 1
ATOM 1355 N N . ILE A 1 175 ? -2.379 21.469 -15.979 1.00 94.94 175 ILE A N 1
ATOM 1356 C CA . ILE A 1 175 ? -1.996 20.837 -17.252 1.00 94.94 175 ILE A CA 1
ATOM 1357 C C . ILE A 1 175 ? -1.389 19.463 -16.955 1.00 94.94 175 ILE A C 1
ATOM 1359 O O . ILE A 1 175 ? -1.752 18.472 -17.600 1.00 94.94 175 ILE A O 1
ATOM 1363 N N . THR A 1 176 ? -0.524 19.395 -15.944 1.00 94.69 176 THR A N 1
ATOM 1364 C CA . THR A 1 176 ? -0.037 18.148 -15.361 1.00 94.69 176 THR A CA 1
ATOM 1365 C C . THR A 1 176 ? -0.514 18.005 -13.921 1.00 94.69 176 THR A C 1
ATOM 1367 O O . THR A 1 176 ? -0.760 18.984 -13.220 1.00 94.69 176 THR A O 1
ATOM 1370 N N . ALA A 1 177 ? -0.694 16.764 -13.480 1.00 93.44 177 ALA A N 1
ATOM 1371 C CA . ALA A 1 177 ? -1.116 16.459 -12.121 1.00 93.44 177 ALA A CA 1
ATOM 1372 C C . ALA A 1 177 ? -0.525 15.128 -11.653 1.00 93.44 177 ALA A C 1
ATOM 1374 O O . ALA A 1 177 ? -0.107 14.292 -12.464 1.00 93.44 177 ALA A O 1
ATOM 1375 N N . CYS A 1 178 ? -0.503 14.916 -10.336 1.00 92.19 178 CYS A N 1
ATOM 1376 C CA . CYS A 1 178 ? -0.197 13.596 -9.801 1.00 92.19 178 CYS A CA 1
ATOM 1377 C C . CYS A 1 178 ? -1.317 12.607 -10.117 1.00 92.19 178 CYS A C 1
ATOM 1379 O O . CYS A 1 178 ? -2.486 12.994 -10.101 1.00 92.19 178 CYS A O 1
ATOM 1381 N N . PRO A 1 179 ? -1.002 11.316 -10.327 1.00 90.00 179 PRO A N 1
ATOM 1382 C CA . PRO A 1 179 ? -2.022 10.303 -10.603 1.00 90.00 179 PRO A CA 1
ATOM 1383 C C . PRO A 1 179 ? -3.085 10.139 -9.509 1.00 90.00 179 PRO A C 1
ATOM 1385 O O . PRO A 1 179 ? -4.138 9.569 -9.774 1.00 90.00 179 PRO A O 1
ATOM 1388 N N . TRP A 1 180 ? -2.829 10.642 -8.299 1.00 86.88 180 TRP A N 1
ATOM 1389 C CA . TRP A 1 180 ? -3.756 10.679 -7.162 1.00 86.88 180 TRP A CA 1
ATOM 1390 C C . TRP A 1 180 ? -4.361 12.073 -6.904 1.00 86.88 180 TRP A C 1
ATOM 1392 O O . TRP A 1 180 ? -4.922 12.313 -5.838 1.00 86.88 180 TRP A O 1
ATOM 1402 N N . ASP A 1 181 ? -4.235 13.027 -7.833 1.00 89.12 181 ASP A N 1
ATOM 1403 C CA . ASP A 1 181 ? -4.875 14.337 -7.687 1.00 89.12 181 ASP A CA 1
ATOM 1404 C C . ASP A 1 181 ? -6.398 14.204 -7.859 1.00 89.12 181 ASP A C 1
ATOM 1406 O O . ASP A 1 181 ? -6.907 13.837 -8.927 1.00 89.12 181 ASP A O 1
ATOM 1410 N N . SER A 1 182 ? -7.136 14.500 -6.789 1.00 86.75 182 SER A N 1
ATOM 1411 C CA . SER A 1 182 ? -8.594 14.352 -6.742 1.00 86.75 182 SER A CA 1
ATOM 1412 C C . SER A 1 182 ? -9.331 15.364 -7.619 1.00 86.75 182 SER A C 1
ATOM 1414 O O . SER A 1 182 ? -10.503 15.180 -7.938 1.00 86.75 182 SER A O 1
ATOM 1416 N N . ARG A 1 183 ? -8.658 16.429 -8.075 1.00 88.00 183 ARG A N 1
ATOM 1417 C CA . ARG A 1 183 ? -9.268 17.443 -8.948 1.00 88.00 183 ARG A CA 1
ATOM 1418 C C . ARG A 1 183 ? -9.506 16.928 -10.372 1.00 88.00 183 ARG A C 1
ATOM 1420 O O . ARG A 1 183 ? -10.239 17.565 -11.126 1.00 88.00 183 ARG A O 1
ATOM 1427 N N . ILE A 1 184 ? -8.913 15.793 -10.757 1.00 89.06 184 ILE A N 1
ATOM 1428 C CA . ILE A 1 184 ? -8.929 15.276 -12.136 1.00 89.06 184 ILE A CA 1
ATOM 1429 C C . ILE A 1 184 ? -9.933 14.125 -12.311 1.00 89.06 184 ILE A C 1
ATOM 1431 O O . ILE A 1 184 ? -9.542 12.992 -12.553 1.00 89.06 184 ILE A O 1
ATOM 1435 N N . LYS A 1 185 ? -11.244 14.380 -12.239 1.00 80.12 185 LYS A N 1
ATOM 1436 C CA . LYS A 1 185 ? -12.278 13.323 -12.378 1.00 80.12 185 LYS A CA 1
ATOM 1437 C C . LYS A 1 185 ? -12.071 12.138 -11.415 1.00 80.12 185 LYS A C 1
ATOM 1439 O O . LYS A 1 185 ? -12.035 10.991 -11.851 1.00 80.12 185 LYS A O 1
ATOM 1444 N N . ASP A 1 186 ? -11.854 12.425 -10.136 1.00 75.56 186 ASP A N 1
ATOM 1445 C CA . ASP A 1 186 ? -11.892 11.400 -9.093 1.00 75.56 186 ASP A CA 1
ATOM 1446 C C . ASP A 1 186 ? -13.191 11.529 -8.299 1.00 75.56 186 ASP A C 1
ATOM 1448 O O . ASP A 1 186 ? -13.583 12.642 -7.939 1.00 75.56 186 ASP A O 1
ATOM 1452 N N . ASP A 1 187 ? -13.817 10.395 -8.002 1.00 80.06 187 ASP A N 1
ATOM 1453 C CA . ASP A 1 187 ? -14.994 10.314 -7.133 1.00 80.06 187 ASP A CA 1
ATOM 1454 C C . ASP A 1 187 ? -14.617 9.820 -5.720 1.00 80.06 187 ASP A C 1
ATOM 1456 O O . ASP A 1 187 ? -15.484 9.677 -4.850 1.00 80.06 187 ASP A O 1
ATOM 1460 N N . ALA A 1 188 ? -13.325 9.568 -5.467 1.00 81.88 188 ALA A N 1
ATOM 1461 C CA . ALA A 1 188 ? -12.796 9.128 -4.184 1.00 81.88 188 ALA A CA 1
ATOM 1462 C C . ALA A 1 188 ? -11.891 10.184 -3.525 1.00 81.88 188 ALA A C 1
ATOM 1464 O O . ALA A 1 188 ? -11.193 10.965 -4.169 1.00 81.88 188 ALA A O 1
ATOM 1465 N N . LEU A 1 189 ? -11.890 10.181 -2.190 1.00 84.75 189 LEU A N 1
ATOM 1466 C CA . LEU A 1 189 ? -10.967 10.955 -1.366 1.00 84.75 189 LEU A CA 1
ATOM 1467 C C . LEU A 1 189 ? -10.310 10.016 -0.357 1.00 84.75 189 LEU A C 1
ATOM 1469 O O . LEU A 1 189 ? -11.007 9.371 0.428 1.00 84.75 189 LEU A O 1
ATOM 1473 N N . ASP A 1 190 ? -8.982 9.961 -0.384 1.00 86.44 190 ASP A N 1
ATOM 1474 C CA . ASP A 1 190 ? -8.184 9.183 0.561 1.00 86.44 190 ASP A CA 1
ATOM 1475 C C . ASP A 1 190 ? -7.658 10.077 1.695 1.00 86.44 190 ASP A C 1
ATOM 1477 O O . ASP A 1 190 ? -7.245 11.220 1.478 1.00 86.44 190 ASP A O 1
ATOM 1481 N N . PHE A 1 191 ? -7.672 9.542 2.914 1.00 88.56 191 PHE A N 1
ATOM 1482 C CA . PHE A 1 191 ? -7.156 10.187 4.115 1.00 88.56 191 PHE A CA 1
ATOM 1483 C C . PHE A 1 191 ? -6.122 9.278 4.773 1.00 88.56 191 PHE A C 1
ATOM 1485 O O . PHE A 1 191 ? -6.458 8.361 5.523 1.00 88.56 191 PHE A O 1
ATOM 1492 N N . ASP A 1 192 ? -4.848 9.594 4.557 1.00 89.38 192 ASP A N 1
ATOM 1493 C CA . ASP A 1 192 ? -3.738 8.910 5.206 1.00 89.38 192 ASP A CA 1
ATOM 1494 C C . ASP A 1 192 ? -3.264 9.652 6.456 1.00 89.38 192 ASP A C 1
ATOM 1496 O O . ASP A 1 192 ? -2.958 10.847 6.434 1.00 89.38 192 ASP A O 1
ATOM 1500 N N . MET A 1 193 ? -3.120 8.912 7.555 1.00 88.00 193 MET A N 1
ATOM 1501 C CA . MET A 1 193 ? -2.592 9.431 8.814 1.00 88.00 193 MET A CA 1
ATOM 1502 C C . MET A 1 193 ? -1.385 8.609 9.256 1.00 88.00 193 MET A C 1
ATOM 1504 O O . MET A 1 193 ? -1.499 7.423 9.558 1.00 88.00 193 MET A O 1
ATOM 1508 N N . THR A 1 194 ? -0.220 9.251 9.344 1.00 89.00 194 THR A N 1
ATOM 1509 C CA . THR A 1 194 ? 0.991 8.629 9.896 1.00 89.00 194 THR A CA 1
ATOM 1510 C C . THR A 1 194 ? 1.189 9.075 11.338 1.00 89.00 194 THR A C 1
ATOM 1512 O O . THR A 1 194 ? 1.251 10.269 11.620 1.00 89.00 194 THR A O 1
ATOM 1515 N N . PHE A 1 195 ? 1.338 8.117 12.249 1.00 86.56 195 PHE A N 1
ATOM 1516 C CA . PHE A 1 195 ? 1.588 8.376 13.664 1.00 86.56 195 PHE A CA 1
ATOM 1517 C C . PHE A 1 195 ? 2.712 7.489 14.202 1.00 86.56 195 PHE A C 1
ATOM 1519 O O . PHE A 1 195 ? 2.993 6.411 13.679 1.00 86.56 195 PHE A O 1
ATOM 1526 N N . TYR A 1 196 ? 3.360 7.948 15.272 1.00 86.69 196 TYR A N 1
ATOM 1527 C CA . TYR A 1 196 ? 4.365 7.158 15.976 1.00 86.69 196 TYR A CA 1
ATOM 1528 C C . TYR A 1 196 ? 3.690 6.165 16.916 1.00 86.69 196 TYR A C 1
ATOM 1530 O O . TYR A 1 196 ? 2.852 6.542 17.735 1.00 86.69 196 TYR A O 1
ATOM 1538 N N . ARG A 1 197 ? 4.096 4.901 16.821 1.00 86.56 197 ARG A N 1
ATOM 1539 C CA . ARG A 1 197 ? 3.620 3.809 17.669 1.00 86.56 197 ARG A CA 1
ATOM 1540 C C . ARG A 1 197 ? 4.744 3.336 18.588 1.00 86.56 197 ARG A C 1
ATOM 1542 O O . ARG A 1 197 ? 5.891 3.217 18.154 1.00 86.56 197 ARG A O 1
ATOM 1549 N N . ASN A 1 198 ? 4.424 3.068 19.853 1.00 89.50 198 ASN A N 1
ATOM 1550 C CA . ASN A 1 198 ? 5.370 2.452 20.780 1.00 89.50 198 ASN A CA 1
ATOM 1551 C C . ASN A 1 198 ? 5.591 0.971 20.411 1.00 89.50 198 ASN A C 1
ATOM 1553 O O . ASN A 1 198 ? 4.688 0.309 19.909 1.00 89.50 198 ASN A O 1
ATOM 1557 N N . LYS A 1 199 ? 6.793 0.438 20.655 1.00 89.62 199 LYS A N 1
ATOM 1558 C CA . LYS A 1 199 ? 7.051 -1.003 20.505 1.00 89.62 199 LYS A CA 1
ATOM 1559 C C . LYS A 1 199 ? 6.272 -1.829 21.527 1.00 89.62 199 LYS A C 1
ATOM 1561 O O . LYS A 1 199 ? 5.928 -2.968 21.235 1.00 89.62 199 LYS A O 1
ATOM 1566 N N . ASP A 1 200 ? 6.036 -1.267 22.709 1.00 91.62 200 ASP A N 1
ATOM 1567 C CA . ASP A 1 200 ? 5.161 -1.857 23.713 1.00 91.62 200 ASP A CA 1
ATOM 1568 C C . ASP A 1 200 ? 3.694 -1.521 23.378 1.00 91.62 200 ASP A C 1
ATOM 1570 O O . ASP A 1 200 ? 3.316 -0.350 23.486 1.00 91.62 200 ASP A O 1
ATOM 1574 N N . PRO A 1 201 ? 2.864 -2.510 22.989 1.00 90.25 201 PRO A N 1
ATOM 1575 C CA . PRO A 1 201 ? 1.469 -2.288 22.603 1.00 90.25 201 PRO A CA 1
ATOM 1576 C C . PRO A 1 201 ? 0.575 -1.852 23.772 1.00 90.25 201 PRO A C 1
ATOM 1578 O O . PRO A 1 201 ? -0.551 -1.418 23.553 1.00 90.25 201 PRO A O 1
ATOM 1581 N N . SER A 1 202 ? 1.049 -1.970 25.018 1.00 89.75 202 SER A N 1
ATOM 1582 C CA . SER A 1 202 ? 0.311 -1.498 26.197 1.00 89.75 202 SER A CA 1
ATOM 1583 C C . SER A 1 202 ? 0.488 0.000 26.454 1.00 89.75 202 SER A C 1
ATOM 1585 O O . SER A 1 202 ? -0.191 0.566 27.313 1.00 89.75 202 SER A O 1
ATOM 1587 N N . LYS A 1 203 ? 1.404 0.658 25.727 1.00 92.38 203 LYS A N 1
ATOM 1588 C CA . LYS A 1 203 ? 1.680 2.084 25.882 1.00 92.38 203 LYS A CA 1
ATOM 1589 C C . LYS A 1 203 ? 0.859 2.904 24.885 1.00 92.38 203 LYS A C 1
ATOM 1591 O O . LYS A 1 203 ? 1.074 2.757 23.682 1.00 92.38 203 LYS A O 1
ATOM 1596 N N . PRO A 1 204 ? -0.012 3.811 25.365 1.00 91.81 204 PRO A N 1
ATOM 1597 C CA . PRO A 1 204 ? -0.835 4.643 24.495 1.00 91.81 204 PRO A CA 1
ATOM 1598 C C . PRO A 1 204 ? 0.043 5.536 23.619 1.00 91.81 204 PRO A C 1
ATOM 1600 O O . PRO A 1 204 ? 1.106 6.012 24.049 1.00 91.81 204 PRO A O 1
ATOM 1603 N N . ARG A 1 205 ? -0.398 5.779 22.383 1.00 90.44 205 ARG A N 1
ATOM 1604 C CA . ARG A 1 205 ? 0.286 6.710 21.482 1.00 90.44 205 ARG A CA 1
ATOM 1605 C C . ARG A 1 205 ? -0.050 8.156 21.837 1.00 90.44 205 ARG A C 1
ATOM 1607 O O . ARG A 1 205 ? -0.983 8.456 22.581 1.00 90.44 205 ARG A O 1
ATOM 1614 N N . LEU A 1 206 ? 0.734 9.083 21.294 1.00 89.38 206 LEU A N 1
ATOM 1615 C CA . LEU A 1 206 ? 0.439 10.504 21.438 1.00 89.38 206 LEU A CA 1
ATOM 1616 C C . LEU A 1 206 ? -0.878 10.825 20.713 1.00 89.38 206 LEU A C 1
ATOM 1618 O O . LEU A 1 206 ? -0.994 10.536 19.523 1.00 89.38 206 LEU A O 1
ATOM 1622 N N . TYR A 1 207 ? -1.820 11.449 21.425 1.00 91.75 207 TYR A N 1
ATOM 1623 C CA . TYR A 1 207 ? -3.171 11.750 20.931 1.00 91.75 207 TYR A CA 1
ATOM 1624 C C . TYR A 1 207 ? -3.983 10.500 20.550 1.00 91.75 207 TYR A C 1
ATOM 1626 O O . TYR A 1 207 ? -4.682 10.507 19.538 1.00 91.75 207 TYR A O 1
ATOM 1634 N N . GLU A 1 208 ? -3.854 9.422 21.338 1.00 94.19 208 GLU A N 1
ATOM 1635 C CA . GLU A 1 208 ? -4.602 8.163 21.176 1.00 94.19 208 GLU A CA 1
ATOM 1636 C C . GLU A 1 208 ? -6.084 8.399 20.853 1.00 94.19 208 GLU A C 1
ATOM 1638 O O . GLU A 1 208 ? -6.586 7.920 19.837 1.00 94.19 208 GLU A O 1
ATOM 1643 N N . ASP A 1 209 ? -6.730 9.237 21.660 1.00 95.56 209 ASP A N 1
ATOM 1644 C CA . ASP A 1 209 ? -8.133 9.609 21.545 1.00 95.56 209 ASP A CA 1
ATOM 1645 C C . ASP A 1 209 ? -8.488 10.249 20.199 1.00 95.56 209 ASP A C 1
ATOM 1647 O O . ASP A 1 209 ? -9.472 9.864 19.571 1.00 95.56 209 ASP A O 1
ATOM 1651 N N . ILE A 1 210 ? -7.665 11.185 19.719 1.00 95.12 210 ILE A N 1
ATOM 1652 C CA . ILE A 1 210 ? -7.903 11.887 18.451 1.00 95.12 210 ILE A CA 1
ATOM 1653 C C . ILE A 1 210 ? -7.852 10.913 17.267 1.00 95.12 210 ILE A C 1
ATOM 1655 O O . ILE A 1 210 ? -8.710 10.967 16.386 1.00 95.12 210 ILE A O 1
ATOM 1659 N N . TYR A 1 211 ? -6.859 10.019 17.224 1.00 94.25 211 TYR A N 1
ATOM 1660 C CA . TYR A 1 211 ? -6.723 9.072 16.111 1.00 94.25 211 TYR A CA 1
ATOM 1661 C C . TYR A 1 211 ? -7.844 8.030 16.103 1.00 94.25 211 TYR A C 1
ATOM 1663 O O . TYR A 1 211 ? -8.375 7.716 15.039 1.00 94.25 211 TYR A O 1
ATOM 1671 N N . GLU A 1 212 ? -8.213 7.497 17.270 1.00 95.56 212 GLU A N 1
ATOM 1672 C CA . GLU A 1 212 ? -9.335 6.559 17.384 1.00 95.56 212 GLU A CA 1
ATOM 1673 C C . GLU A 1 212 ? -10.670 7.215 17.012 1.00 95.56 212 GLU A C 1
ATOM 1675 O O . GLU A 1 212 ? -11.511 6.579 16.372 1.00 95.56 212 GLU A O 1
ATOM 1680 N N . GLU A 1 213 ? -10.865 8.485 17.377 1.00 97.00 213 GLU A N 1
ATOM 1681 C CA . GLU A 1 213 ? -12.070 9.236 17.039 1.00 97.00 213 GLU A CA 1
ATOM 1682 C C . GLU A 1 213 ? -12.181 9.490 15.533 1.00 97.00 213 GLU A C 1
ATOM 1684 O O . GLU A 1 213 ? -13.242 9.251 14.954 1.00 97.00 213 GLU A O 1
ATOM 1689 N N . ILE A 1 214 ? -11.097 9.930 14.882 1.00 95.31 214 ILE A N 1
ATOM 1690 C CA . ILE A 1 214 ? -11.079 10.165 13.431 1.00 95.31 214 ILE A CA 1
ATOM 1691 C C . ILE A 1 214 ? -11.339 8.862 12.669 1.00 95.31 214 ILE A C 1
ATOM 1693 O O . ILE A 1 214 ? -12.149 8.858 11.742 1.00 95.31 214 ILE A O 1
ATOM 1697 N N . GLU A 1 215 ? -10.710 7.754 13.076 1.00 93.81 215 GLU A N 1
ATOM 1698 C CA . GLU A 1 215 ? -10.913 6.438 12.456 1.00 93.81 215 GLU A CA 1
ATOM 1699 C C . GLU A 1 215 ? -12.387 6.010 12.545 1.00 93.81 215 GLU A C 1
ATOM 1701 O O . GLU A 1 215 ? -12.997 5.650 11.535 1.00 93.81 215 GLU A O 1
ATOM 1706 N N . GLN A 1 216 ? -13.005 6.129 13.725 1.00 95.25 216 GLN A N 1
ATOM 1707 C CA . GLN A 1 216 ? -14.414 5.773 13.911 1.00 95.25 216 GLN A CA 1
ATOM 1708 C C . GLN A 1 216 ? -15.372 6.719 13.175 1.00 95.25 216 GLN A C 1
ATOM 1710 O O . GLN A 1 216 ? -16.373 6.276 12.607 1.00 95.25 216 GLN A O 1
ATOM 1715 N N . LEU A 1 217 ? -15.065 8.014 13.146 1.00 95.44 217 LEU A N 1
ATOM 1716 C CA . LEU A 1 217 ? -15.839 9.019 12.426 1.00 95.44 217 LEU A CA 1
ATOM 1717 C C . LEU A 1 217 ? -15.804 8.760 10.913 1.00 95.44 217 LEU A C 1
ATOM 1719 O O . LEU A 1 217 ? -16.855 8.711 10.275 1.00 95.44 217 LEU A O 1
ATOM 1723 N N . ALA A 1 218 ? -14.629 8.533 10.328 1.00 93.31 218 ALA A N 1
ATOM 1724 C CA . ALA A 1 218 ? -14.507 8.266 8.897 1.00 93.31 218 ALA A CA 1
ATOM 1725 C C . ALA A 1 218 ? -15.219 6.961 8.501 1.00 93.31 218 ALA A C 1
ATOM 1727 O O . ALA A 1 218 ? -16.000 6.924 7.549 1.00 93.31 218 ALA A O 1
ATOM 1728 N N . VAL A 1 219 ? -14.990 5.889 9.260 1.00 92.50 219 VAL A N 1
ATOM 1729 C CA . VAL A 1 219 ? -15.375 4.529 8.863 1.00 92.50 219 VAL A CA 1
ATOM 1730 C C . VAL A 1 219 ? -16.801 4.166 9.270 1.00 92.50 219 VAL A C 1
ATOM 1732 O O . VAL A 1 219 ? -17.501 3.518 8.486 1.00 92.50 219 VAL A O 1
ATOM 1735 N N . PHE A 1 220 ? -17.235 4.529 10.480 1.00 91.62 220 PHE A N 1
ATOM 1736 C CA . PHE A 1 220 ? -18.538 4.113 11.013 1.00 91.62 220 PHE A CA 1
ATOM 1737 C C . PHE A 1 220 ? -19.617 5.182 10.845 1.00 91.62 220 PHE A C 1
ATOM 1739 O O . PHE A 1 220 ? -20.746 4.825 10.524 1.00 91.62 220 PHE A O 1
ATOM 1746 N N . LYS A 1 221 ? -19.292 6.476 10.993 1.00 93.75 221 LYS A N 1
ATOM 1747 C CA . LYS A 1 221 ? -20.275 7.554 10.777 1.00 93.75 221 LYS A CA 1
ATOM 1748 C C . LYS A 1 221 ? -20.494 7.853 9.295 1.00 93.75 221 LYS A C 1
ATOM 1750 O O . LYS A 1 221 ? -21.638 7.948 8.863 1.00 93.75 221 LYS A O 1
ATOM 1755 N N . TYR A 1 222 ? -19.417 8.004 8.522 1.00 92.88 222 TYR A N 1
ATOM 1756 C CA . TYR A 1 222 ? -19.503 8.361 7.097 1.00 92.88 222 TYR A CA 1
ATOM 1757 C C . TYR A 1 222 ? -19.417 7.167 6.141 1.00 92.88 222 TYR A C 1
ATOM 1759 O O . TYR A 1 222 ? -19.498 7.346 4.930 1.00 92.88 222 TYR A O 1
ATOM 1767 N N . GLY A 1 223 ? -19.287 5.944 6.662 1.00 91.19 223 GLY A N 1
ATOM 1768 C CA . GLY A 1 223 ? -19.276 4.735 5.839 1.00 91.19 223 GLY A CA 1
ATOM 1769 C C . GLY A 1 223 ? -18.016 4.567 4.985 1.00 91.19 223 GLY A C 1
ATOM 1770 O O . GLY A 1 223 ? -18.058 3.835 3.998 1.00 91.19 223 GLY A O 1
ATOM 1771 N N . GLY A 1 224 ? -16.904 5.210 5.359 1.00 92.31 224 GLY A N 1
ATOM 1772 C CA . GLY A 1 224 ? -15.627 5.094 4.661 1.00 92.31 224 GLY A CA 1
ATOM 1773 C C . GLY A 1 224 ? -15.147 3.644 4.525 1.00 92.31 224 GLY A C 1
ATOM 1774 O O . GLY A 1 224 ? -15.389 2.782 5.391 1.00 92.31 224 GLY A O 1
ATOM 1775 N N . LEU A 1 225 ? -14.458 3.382 3.414 1.00 92.38 225 LEU A N 1
ATOM 1776 C CA . LEU A 1 225 ? -13.827 2.098 3.134 1.00 92.38 225 LEU A CA 1
ATOM 1777 C C . LEU A 1 225 ? -12.410 2.085 3.720 1.00 92.38 225 LEU A C 1
ATOM 1779 O O . LEU A 1 225 ? -11.654 3.025 3.488 1.00 92.38 225 LEU A O 1
ATOM 1783 N N . PRO A 1 226 ? -12.037 1.048 4.487 1.00 92.19 226 PRO A N 1
ATOM 1784 C CA . PRO A 1 226 ? -10.690 0.945 5.020 1.00 92.19 226 PRO A CA 1
ATOM 1785 C C . PRO A 1 226 ? -9.695 0.576 3.918 1.00 92.19 226 PRO A C 1
ATOM 1787 O O . PRO A 1 226 ? -9.980 -0.261 3.059 1.00 92.19 226 PRO A O 1
ATOM 1790 N N . HIS A 1 227 ? -8.491 1.133 3.994 1.00 92.56 227 HIS A N 1
ATOM 1791 C CA . HIS A 1 227 ? -7.382 0.709 3.161 1.00 92.56 227 HIS A CA 1
ATOM 1792 C C . HIS A 1 227 ? -6.821 -0.625 3.682 1.00 92.56 227 HIS A C 1
ATOM 1794 O O . HIS A 1 227 ? -6.206 -0.696 4.751 1.00 92.56 227 HIS A O 1
ATOM 1800 N N . TRP A 1 228 ? -6.979 -1.684 2.884 1.00 90.75 228 TRP A N 1
ATOM 1801 C CA . TRP A 1 228 ? -6.630 -3.074 3.217 1.00 90.75 228 TRP A CA 1
ATOM 1802 C C . TRP A 1 228 ? -5.198 -3.282 3.731 1.00 90.75 228 TRP A C 1
ATOM 1804 O O . TRP A 1 228 ? -4.979 -4.112 4.605 1.00 90.75 228 TRP A O 1
ATOM 1814 N N . GLY A 1 229 ? -4.232 -2.513 3.220 1.00 90.12 229 GLY A N 1
ATOM 1815 C CA . GLY A 1 229 ? -2.819 -2.613 3.611 1.00 90.12 229 GLY A CA 1
ATOM 1816 C C . GLY A 1 229 ? -2.334 -1.619 4.675 1.00 90.12 229 GLY A C 1
ATOM 1817 O O . GLY A 1 229 ? -1.140 -1.600 4.956 1.00 90.12 229 GLY A O 1
ATOM 1818 N N . LYS A 1 230 ? -3.203 -0.753 5.217 1.00 90.25 230 LYS A N 1
ATOM 1819 C CA . LYS A 1 230 ? -2.792 0.334 6.136 1.00 90.25 230 LYS A CA 1
ATOM 1820 C C . LYS A 1 230 ? -3.597 0.370 7.432 1.00 90.25 230 LYS A C 1
ATOM 1822 O O . LYS A 1 230 ? -3.051 0.718 8.478 1.00 90.25 230 LYS A O 1
ATOM 1827 N N . ASN A 1 231 ? -4.883 0.034 7.377 1.00 91.88 231 ASN A N 1
ATOM 1828 C CA . ASN A 1 231 ? -5.743 0.076 8.550 1.00 91.88 231 ASN A CA 1
ATOM 1829 C C . ASN A 1 231 ? -5.576 -1.140 9.476 1.00 91.88 231 ASN A C 1
ATOM 1831 O O . ASN A 1 231 ? -5.019 -2.171 9.105 1.00 91.88 231 ASN A O 1
ATOM 1835 N N . ARG A 1 232 ? -6.094 -1.003 10.702 1.00 90.44 232 ARG A N 1
ATOM 1836 C CA . ARG A 1 232 ? -6.052 -2.016 11.768 1.00 90.44 232 ARG A CA 1
ATOM 1837 C C . ARG A 1 232 ? -7.350 -2.829 11.811 1.00 90.44 232 ARG A C 1
ATOM 1839 O O . ARG A 1 232 ? -8.342 -2.449 11.195 1.00 90.44 232 ARG A O 1
ATOM 1846 N N . ASN A 1 233 ? -7.356 -3.929 12.564 1.00 90.12 233 ASN A N 1
ATOM 1847 C CA . ASN A 1 233 ? -8.473 -4.882 12.647 1.00 90.12 233 ASN A CA 1
ATOM 1848 C C . ASN A 1 233 ? -9.852 -4.238 12.836 1.00 90.12 233 ASN A C 1
ATOM 1850 O O . ASN A 1 233 ? -10.813 -4.665 12.200 1.00 90.12 233 ASN A O 1
ATOM 1854 N N . LEU A 1 234 ? -9.941 -3.209 13.682 1.00 91.31 234 LEU A N 1
ATOM 1855 C CA . LEU A 1 234 ? -11.201 -2.586 14.067 1.00 91.31 234 LEU A CA 1
ATOM 1856 C C . LEU A 1 234 ? -12.096 -2.227 12.872 1.00 91.31 234 LEU A C 1
ATOM 1858 O O . LEU A 1 234 ? -13.286 -2.548 12.842 1.00 91.31 234 LEU A O 1
ATOM 1862 N N . VAL A 1 235 ? -11.536 -1.541 11.879 1.00 91.31 235 VAL A N 1
ATOM 1863 C CA . VAL A 1 235 ? -12.322 -0.991 10.765 1.00 91.31 235 VAL A CA 1
ATOM 1864 C C . VAL A 1 235 ? -12.763 -2.056 9.767 1.00 91.31 235 VAL A C 1
ATOM 1866 O O . VAL A 1 235 ? -13.619 -1.792 8.917 1.00 91.31 235 VAL A O 1
ATOM 1869 N N . PHE A 1 236 ? -12.197 -3.259 9.885 1.00 91.94 236 PHE A N 1
ATOM 1870 C CA . PHE A 1 236 ? -12.564 -4.409 9.079 1.00 91.94 236 PHE A CA 1
ATOM 1871 C C . PHE A 1 236 ? -13.758 -5.182 9.637 1.00 91.94 236 PHE A C 1
ATOM 1873 O O . PHE A 1 236 ? -14.297 -6.047 8.944 1.00 91.94 236 PHE A O 1
ATOM 1880 N N . ASN A 1 237 ? -14.230 -4.864 10.847 1.00 85.69 237 ASN A N 1
ATOM 1881 C CA . ASN A 1 237 ? -15.438 -5.487 11.369 1.00 85.69 237 ASN A CA 1
ATOM 1882 C C . ASN A 1 237 ? -16.635 -5.203 10.444 1.00 85.69 237 ASN A C 1
ATOM 1884 O O . ASN A 1 237 ? -17.047 -4.059 10.238 1.00 85.69 237 ASN A O 1
ATOM 1888 N N . GLY A 1 238 ? -17.188 -6.271 9.865 1.00 84.50 238 GLY A N 1
ATOM 1889 C CA . GLY A 1 238 ? -18.280 -6.176 8.908 1.00 84.50 238 GLY A CA 1
ATOM 1890 C C . GLY A 1 238 ? -17.894 -5.534 7.578 1.00 84.50 238 GLY A C 1
ATOM 1891 O O . GLY A 1 238 ? -18.792 -5.075 6.871 1.00 84.50 238 GLY A O 1
ATOM 1892 N N . ALA A 1 239 ? -16.603 -5.496 7.226 1.00 87.56 239 ALA A N 1
ATOM 1893 C CA . ALA A 1 239 ? -16.105 -4.852 6.012 1.00 87.56 239 ALA A CA 1
ATOM 1894 C C . ALA A 1 239 ? -16.842 -5.311 4.755 1.00 87.56 239 ALA A C 1
ATOM 1896 O O . ALA A 1 239 ? -17.239 -4.467 3.957 1.00 87.56 239 ALA A O 1
ATOM 1897 N N . LEU A 1 240 ? -17.108 -6.614 4.598 1.00 88.31 240 LEU A N 1
ATOM 1898 C CA . LEU A 1 240 ? -17.803 -7.127 3.412 1.00 88.31 240 LEU A CA 1
ATOM 1899 C C . LEU A 1 240 ? -19.195 -6.527 3.196 1.00 88.31 240 LEU A C 1
ATOM 1901 O O . LEU A 1 240 ? -19.612 -6.397 2.049 1.00 88.31 240 LEU A O 1
ATOM 1905 N N . ARG A 1 241 ? -19.894 -6.087 4.252 1.00 87.56 241 ARG A N 1
ATOM 1906 C CA . ARG A 1 241 ? -21.199 -5.417 4.103 1.00 87.56 241 ARG A CA 1
ATOM 1907 C C . ARG A 1 241 ? -21.091 -4.071 3.384 1.00 87.56 241 ARG A C 1
ATOM 1909 O O . ARG A 1 241 ? -22.089 -3.585 2.865 1.00 87.56 241 ARG A O 1
ATOM 1916 N N . LYS A 1 242 ? -19.893 -3.481 3.338 1.00 87.75 242 LYS A N 1
ATOM 1917 C CA . LYS A 1 242 ? -19.614 -2.219 2.644 1.00 87.75 242 LYS A CA 1
ATOM 1918 C C . LYS A 1 242 ? -19.378 -2.404 1.143 1.00 87.75 242 LYS A C 1
ATOM 1920 O O . LYS A 1 242 ? -19.445 -1.434 0.395 1.00 87.75 242 LYS A O 1
ATOM 1925 N N . TYR A 1 243 ? -19.133 -3.634 0.685 1.00 89.81 243 TYR A N 1
ATOM 1926 C CA . TYR A 1 243 ? -18.825 -3.930 -0.713 1.00 89.81 243 TYR A CA 1
ATOM 1927 C C . TYR A 1 243 ? -20.024 -4.568 -1.416 1.00 89.81 243 TYR A C 1
ATOM 1929 O O . TYR A 1 243 ? -20.391 -5.709 -1.137 1.00 89.81 243 TYR A O 1
ATOM 1937 N N . LYS A 1 244 ? -20.594 -3.863 -2.406 1.00 88.62 244 LYS A N 1
ATOM 1938 C CA . LYS A 1 244 ? -21.780 -4.311 -3.168 1.00 88.62 244 LYS A CA 1
ATOM 1939 C C . LYS A 1 244 ? -21.637 -5.726 -3.753 1.00 88.62 244 LYS A C 1
ATOM 1941 O O . LYS A 1 244 ? -22.606 -6.475 -3.785 1.00 88.62 244 LYS A O 1
ATOM 1946 N N . ASN A 1 245 ? -20.429 -6.102 -4.183 1.00 89.31 245 ASN A N 1
ATOM 1947 C CA . ASN A 1 245 ? -20.144 -7.371 -4.863 1.00 89.31 245 ASN A CA 1
ATOM 1948 C C . ASN A 1 245 ? -19.380 -8.390 -3.993 1.00 89.31 245 ASN A C 1
ATOM 1950 O O . ASN A 1 245 ? -18.790 -9.328 -4.532 1.00 89.31 245 ASN A O 1
ATOM 1954 N N . ALA A 1 246 ? -19.404 -8.252 -2.661 1.00 91.44 246 ALA A N 1
ATOM 1955 C CA . ALA A 1 246 ? -18.682 -9.136 -1.738 1.00 91.44 246 ALA A CA 1
ATOM 1956 C C . ALA A 1 246 ? -18.943 -10.635 -1.984 1.00 91.44 246 ALA A C 1
ATOM 1958 O O . ALA A 1 246 ? -18.012 -11.432 -2.043 1.00 91.44 246 ALA A O 1
ATOM 1959 N N . GLY A 1 247 ? -20.201 -11.030 -2.210 1.00 92.81 247 GLY A N 1
ATOM 1960 C CA . GLY A 1 247 ? -20.538 -12.431 -2.481 1.00 92.81 247 GLY A CA 1
ATOM 1961 C C . GLY A 1 247 ? -19.969 -12.962 -3.804 1.00 92.81 247 GLY A C 1
ATOM 1962 O O . GLY A 1 247 ? -19.650 -14.142 -3.903 1.00 92.81 247 GLY A O 1
ATOM 1963 N N . ALA A 1 248 ? -19.819 -12.109 -4.824 1.00 92.25 248 ALA A N 1
ATOM 1964 C CA . ALA A 1 248 ? -19.170 -12.498 -6.077 1.00 92.25 248 ALA A CA 1
ATOM 1965 C C . ALA A 1 248 ? -17.662 -12.687 -5.882 1.00 92.25 248 ALA A C 1
ATOM 1967 O O . ALA A 1 248 ? -17.113 -13.672 -6.367 1.00 92.25 248 ALA A O 1
ATOM 1968 N N . PHE A 1 249 ? -17.029 -11.797 -5.114 1.00 92.88 249 PHE A N 1
ATOM 1969 C CA . PHE A 1 249 ? -15.628 -11.934 -4.726 1.00 92.88 249 PHE A CA 1
ATOM 1970 C C . PHE A 1 249 ? -15.367 -13.262 -4.002 1.00 92.88 249 PHE A C 1
ATOM 1972 O O . PHE A 1 249 ? -14.460 -13.991 -4.391 1.00 92.88 249 PHE A O 1
ATOM 1979 N N . LEU A 1 250 ? -16.201 -13.626 -3.020 1.00 94.25 250 LEU A N 1
ATOM 1980 C CA . LEU A 1 250 ? -16.049 -14.887 -2.284 1.00 94.25 250 LEU A CA 1
ATOM 1981 C C . LEU A 1 250 ? -16.136 -16.122 -3.195 1.00 94.25 250 LEU A C 1
ATOM 1983 O O . LEU A 1 250 ? -15.334 -17.037 -3.041 1.00 94.25 250 LEU A O 1
ATOM 1987 N N . ARG A 1 251 ? -17.038 -16.125 -4.188 1.00 94.25 251 ARG A N 1
ATOM 1988 C CA . ARG A 1 251 ? -17.128 -17.219 -5.175 1.00 94.25 251 ARG A CA 1
ATOM 1989 C C . ARG A 1 251 ? -15.885 -17.324 -6.055 1.00 94.25 251 ARG A C 1
ATOM 1991 O O . ARG A 1 251 ? -15.430 -18.424 -6.338 1.00 94.25 251 ARG A O 1
ATOM 1998 N N . VAL A 1 252 ? -15.341 -16.190 -6.500 1.00 91.75 252 VAL A N 1
ATOM 1999 C CA . VAL A 1 252 ? -14.099 -16.172 -7.288 1.00 91.75 252 VAL A CA 1
ATOM 2000 C C . VAL A 1 252 ? -12.932 -16.659 -6.432 1.00 91.75 252 VAL A C 1
ATOM 2002 O O . VAL A 1 252 ? -12.162 -17.500 -6.880 1.00 91.75 252 VAL A O 1
ATOM 2005 N N . LYS A 1 253 ? -12.836 -16.203 -5.181 1.00 92.44 253 LYS A N 1
ATOM 2006 C CA . LYS A 1 253 ? -11.825 -16.681 -4.235 1.00 92.44 253 LYS A CA 1
ATOM 2007 C C . LYS A 1 253 ? -11.890 -18.202 -4.068 1.00 92.44 253 LYS A C 1
ATOM 2009 O O . LYS A 1 253 ? -10.861 -18.852 -4.173 1.00 92.44 253 LYS A O 1
ATOM 2014 N N . GLU A 1 254 ? -13.073 -18.769 -3.842 1.00 92.94 254 GLU A N 1
ATOM 2015 C CA . GLU A 1 254 ? -13.257 -20.222 -3.705 1.00 92.94 254 GLU A CA 1
ATOM 2016 C C . GLU A 1 254 ? -12.905 -20.985 -4.994 1.00 92.94 254 GLU A C 1
ATOM 2018 O O . GLU A 1 254 ? -12.320 -22.061 -4.937 1.00 92.94 254 GLU A O 1
ATOM 2023 N N . MET A 1 255 ? -13.195 -20.404 -6.162 1.00 93.12 255 MET A N 1
ATOM 2024 C CA . MET A 1 255 ? -12.849 -20.988 -7.460 1.00 93.12 255 MET A CA 1
ATOM 2025 C C . MET A 1 255 ? -11.333 -21.050 -7.703 1.00 93.12 255 MET A C 1
ATOM 2027 O O . MET A 1 255 ? -10.849 -22.045 -8.237 1.00 93.12 255 MET A O 1
ATOM 2031 N N . TYR A 1 256 ? -10.595 -19.996 -7.344 1.00 88.44 256 TYR A N 1
ATOM 2032 C CA . TYR A 1 256 ? -9.151 -19.897 -7.598 1.00 88.44 256 TYR A CA 1
ATOM 2033 C C . TYR A 1 256 ? -8.280 -20.434 -6.455 1.00 88.44 256 TYR A C 1
ATOM 2035 O O . TYR A 1 256 ? -7.133 -20.803 -6.693 1.00 88.44 256 TYR A O 1
ATOM 2043 N N . ASP A 1 257 ? -8.807 -20.501 -5.234 1.00 91.50 257 ASP A N 1
ATOM 2044 C CA . ASP A 1 257 ? -8.120 -21.030 -4.053 1.00 91.50 257 ASP A CA 1
ATOM 2045 C C . ASP A 1 257 ? -8.992 -22.072 -3.319 1.00 91.50 257 ASP A C 1
ATOM 2047 O O . ASP A 1 257 ? -9.358 -21.873 -2.156 1.00 91.50 257 ASP A O 1
ATOM 2051 N N . PRO A 1 258 ? -9.354 -23.197 -3.973 1.00 92.12 258 PRO A N 1
ATOM 2052 C CA . PRO A 1 258 ? -10.255 -24.195 -3.387 1.00 92.12 258 PRO A CA 1
ATOM 2053 C C . PRO A 1 258 ? -9.644 -24.921 -2.181 1.00 92.12 258 PRO A C 1
ATOM 2055 O O . PRO A 1 258 ? -10.365 -25.492 -1.367 1.00 92.12 258 PRO A O 1
ATOM 2058 N N . LEU A 1 259 ? -8.313 -24.914 -2.065 1.00 93.12 259 LEU A N 1
ATOM 2059 C CA . LEU A 1 259 ? -7.580 -25.509 -0.946 1.00 93.12 259 LEU A CA 1
ATOM 2060 C C . LEU A 1 259 ? -7.308 -24.508 0.187 1.00 93.12 259 LEU A C 1
ATOM 2062 O O . LEU A 1 259 ? -6.815 -24.914 1.238 1.00 93.12 259 LEU A O 1
ATOM 2066 N N . GLY A 1 260 ? -7.615 -23.221 -0.005 1.00 91.19 260 GLY A N 1
ATOM 2067 C CA . GLY A 1 260 ? -7.378 -22.185 0.999 1.00 91.19 260 GLY A CA 1
ATOM 2068 C C . GLY A 1 260 ? -5.897 -21.877 1.246 1.00 91.19 260 GLY A C 1
ATOM 2069 O O . GLY A 1 260 ? -5.553 -21.446 2.344 1.00 91.19 260 GLY A O 1
ATOM 2070 N N . LEU A 1 261 ? -5.016 -22.092 0.264 1.00 89.44 261 LEU A N 1
ATOM 2071 C CA . LEU A 1 261 ? -3.571 -21.858 0.369 1.00 89.44 261 LEU A CA 1
ATOM 2072 C C . LEU A 1 261 ? -3.235 -20.397 0.688 1.00 89.44 261 LEU A C 1
ATOM 2074 O O . LEU A 1 261 ? -2.251 -20.129 1.375 1.00 89.44 261 LEU A O 1
ATOM 2078 N N . PHE A 1 262 ? -4.054 -19.457 0.210 1.00 88.75 262 PHE A N 1
ATOM 2079 C CA . PHE A 1 262 ? -3.884 -18.020 0.446 1.00 88.75 262 PHE A CA 1
ATOM 2080 C C . PHE A 1 262 ? -4.820 -17.488 1.536 1.00 88.75 262 PHE A C 1
ATOM 2082 O O . PHE A 1 262 ? -5.022 -16.279 1.664 1.00 88.75 262 PHE A O 1
ATOM 2089 N N . SER A 1 263 ? -5.412 -18.387 2.321 1.00 90.62 263 SER A N 1
ATOM 2090 C CA . SER A 1 263 ? -6.370 -18.060 3.373 1.00 90.62 263 SER A CA 1
ATOM 2091 C C . SER A 1 263 ? -5.773 -18.345 4.748 1.00 90.62 263 SER A C 1
ATOM 2093 O O . SER A 1 263 ? -4.980 -19.265 4.931 1.00 90.62 263 SER A O 1
ATOM 2095 N N . ASN A 1 264 ? -6.143 -17.537 5.735 1.00 91.75 264 ASN A N 1
ATOM 2096 C CA . ASN A 1 264 ? -5.771 -17.744 7.129 1.00 91.75 264 ASN A CA 1
ATOM 2097 C C . ASN A 1 264 ? -6.908 -17.278 8.045 1.00 91.75 264 ASN A C 1
ATOM 2099 O O . ASN A 1 264 ? -7.874 -16.668 7.586 1.00 91.75 264 ASN A O 1
ATOM 2103 N N . GLU A 1 265 ? -6.777 -17.546 9.344 1.00 92.06 265 GLU A N 1
ATOM 2104 C CA . GLU A 1 265 ? -7.809 -17.219 10.333 1.00 92.06 265 GLU A CA 1
ATOM 2105 C C . GLU A 1 265 ? -8.209 -15.736 10.302 1.00 92.06 265 GLU A C 1
ATOM 2107 O O . GLU A 1 265 ? -9.393 -15.410 10.337 1.00 92.06 265 GLU A O 1
ATOM 2112 N N . TRP A 1 266 ? -7.235 -14.832 10.181 1.00 90.19 266 TRP A N 1
ATOM 2113 C CA . TRP A 1 266 ? -7.501 -13.396 10.132 1.00 90.19 266 TRP A CA 1
ATOM 2114 C C . TRP A 1 266 ? -8.284 -12.993 8.875 1.00 90.19 266 TRP A C 1
ATOM 2116 O O . TRP A 1 266 ? -9.236 -12.217 8.958 1.00 90.19 266 TRP A O 1
ATOM 2126 N N . MET A 1 267 ? -7.929 -13.549 7.713 1.00 90.31 267 MET A N 1
ATOM 2127 C CA . MET A 1 267 ? -8.657 -13.318 6.465 1.00 90.31 267 MET A CA 1
ATOM 2128 C C . MET A 1 267 ? -10.105 -13.807 6.585 1.00 90.31 267 MET A C 1
ATOM 2130 O O . MET A 1 267 ? -11.024 -13.089 6.201 1.00 90.31 267 MET A O 1
ATOM 2134 N N . ASP A 1 268 ? -10.329 -14.985 7.170 1.00 90.94 268 ASP A N 1
ATOM 2135 C CA . ASP A 1 268 ? -11.676 -15.529 7.369 1.00 90.94 268 ASP A CA 1
ATOM 2136 C C . ASP A 1 268 ? -12.525 -14.651 8.302 1.00 90.94 268 ASP A C 1
ATOM 2138 O O . ASP A 1 268 ? -13.715 -14.452 8.043 1.00 90.94 268 ASP A O 1
ATOM 2142 N N . GLN A 1 269 ? -11.919 -14.081 9.348 1.00 90.94 269 GLN A N 1
ATOM 2143 C CA . GLN A 1 269 ? -12.572 -13.143 10.267 1.00 90.94 269 GLN A CA 1
ATOM 2144 C C . GLN A 1 269 ? -12.971 -11.841 9.567 1.00 90.94 269 GLN A C 1
ATOM 2146 O O . GLN A 1 269 ? -14.109 -11.381 9.687 1.00 90.94 269 GLN A O 1
ATOM 2151 N N . VAL A 1 270 ? -12.051 -11.244 8.807 1.00 91.00 270 VAL A N 1
ATOM 2152 C CA . VAL A 1 270 ? -12.293 -9.985 8.089 1.00 91.00 270 VAL A CA 1
ATOM 2153 C C . VAL A 1 270 ? -13.305 -10.164 6.952 1.00 91.00 270 VAL A C 1
ATOM 2155 O O . VAL A 1 270 ? -14.153 -9.297 6.720 1.00 91.00 270 VAL A O 1
ATOM 2158 N N . LEU A 1 271 ? -13.266 -11.311 6.274 1.00 91.56 271 LEU A N 1
ATOM 2159 C CA . LEU A 1 271 ? -14.248 -11.688 5.262 1.00 91.56 271 LEU A CA 1
ATOM 2160 C C . LEU A 1 271 ? -15.573 -12.182 5.870 1.00 91.56 271 LEU A C 1
ATOM 2162 O O . LEU A 1 271 ? -16.478 -12.553 5.130 1.00 91.56 271 LEU A O 1
ATOM 2166 N N . GLY A 1 272 ? -15.725 -12.196 7.198 1.00 88.12 272 GLY A N 1
ATOM 2167 C CA . GLY A 1 272 ? -16.957 -12.632 7.859 1.00 88.12 272 GLY A CA 1
ATOM 2168 C C . GLY A 1 272 ? -17.342 -14.085 7.555 1.00 88.12 272 GLY A C 1
ATOM 2169 O O . GLY A 1 272 ? -18.520 -14.429 7.611 1.00 88.12 272 GLY A O 1
ATOM 2170 N N . LEU A 1 273 ? -16.362 -14.919 7.202 1.00 89.19 273 LEU A N 1
ATOM 2171 C CA . LEU A 1 273 ? -16.533 -16.347 6.941 1.00 89.19 273 LEU A CA 1
ATOM 2172 C C . LEU A 1 273 ? -16.517 -17.144 8.246 1.00 89.19 273 LEU A C 1
ATOM 2174 O O . LEU A 1 273 ? -17.275 -18.103 8.402 1.00 89.19 273 LEU A O 1
ATOM 2178 N N . ARG A 1 274 ? -15.653 -16.755 9.192 1.00 86.00 274 ARG A N 1
ATOM 2179 C CA . ARG A 1 274 ? -15.520 -17.412 10.495 1.00 86.00 274 ARG A CA 1
ATOM 2180 C C . ARG A 1 274 ? -14.955 -16.459 11.544 1.00 86.00 274 ARG A C 1
ATOM 2182 O O . ARG A 1 274 ? -13.911 -15.860 11.330 1.00 86.00 274 ARG A O 1
ATOM 2189 N N . GLY A 1 275 ? -15.589 -16.413 12.715 1.00 84.81 275 GLY A N 1
ATOM 2190 C CA . GLY A 1 275 ? -15.146 -15.571 13.829 1.00 84.81 275 GLY A CA 1
ATOM 2191 C C . GLY A 1 275 ? -15.412 -14.082 13.598 1.00 84.81 275 GLY A C 1
ATOM 2192 O O . GLY A 1 275 ? -16.148 -13.701 12.690 1.00 84.81 275 GLY A O 1
ATOM 2193 N N . GLU A 1 276 ? -14.817 -13.243 14.445 1.00 84.25 276 GLU A N 1
ATOM 2194 C CA . GLU A 1 276 ? -14.910 -11.785 14.361 1.00 84.25 276 GLU A CA 1
ATOM 2195 C C . GLU A 1 276 ? -13.518 -11.173 14.202 1.00 84.25 276 GLU A C 1
ATOM 2197 O O . GLU A 1 276 ? -12.557 -11.647 14.801 1.00 84.25 276 GLU A O 1
ATOM 2202 N N . ALA A 1 277 ? -13.409 -10.093 13.423 1.00 85.69 277 ALA A N 1
ATOM 2203 C CA . ALA A 1 277 ? -12.144 -9.370 13.248 1.00 85.69 277 ALA A CA 1
ATOM 2204 C C . ALA A 1 277 ? -11.703 -8.619 14.519 1.00 85.69 277 ALA A C 1
ATOM 2206 O O . ALA A 1 277 ? -10.516 -8.322 14.697 1.00 85.69 277 ALA A O 1
ATOM 2207 N N . ASN A 1 278 ? -12.661 -8.303 15.397 1.00 88.81 278 ASN A N 1
ATOM 2208 C CA . ASN A 1 278 ? -12.412 -7.615 16.654 1.00 88.81 278 ASN A CA 1
ATOM 2209 C C . ASN A 1 278 ? -11.847 -8.585 17.696 1.00 88.81 278 ASN A C 1
ATOM 2211 O O . ASN A 1 278 ? -12.440 -9.621 17.983 1.00 88.81 278 ASN A O 1
ATOM 2215 N N . ILE A 1 279 ? -10.733 -8.208 18.321 1.00 90.38 279 ILE A N 1
ATOM 2216 C CA . ILE A 1 279 ? -10.069 -9.015 19.348 1.00 90.38 279 ILE A CA 1
ATOM 2217 C C . ILE A 1 279 ? -10.202 -8.298 20.689 1.00 90.38 279 ILE A C 1
ATOM 2219 O O . ILE A 1 279 ? -9.560 -7.274 20.924 1.00 90.38 279 ILE A O 1
ATOM 2223 N N . LEU A 1 280 ? -11.022 -8.853 21.582 1.00 92.69 280 LEU A N 1
ATOM 2224 C CA . LEU A 1 280 ? -11.236 -8.319 22.927 1.00 92.69 280 LEU A CA 1
ATOM 2225 C C . LEU A 1 280 ? -10.201 -8.884 23.903 1.00 92.69 280 LEU A C 1
ATOM 2227 O O . LEU A 1 280 ? -10.175 -10.081 24.182 1.00 92.69 280 LEU A O 1
ATOM 2231 N N . LYS A 1 281 ? -9.344 -8.006 24.423 1.00 94.25 281 LYS A N 1
ATOM 2232 C CA . LYS A 1 281 ? -8.347 -8.299 25.461 1.00 94.25 281 LYS A CA 1
ATOM 2233 C C . LYS A 1 281 ? -7.913 -7.006 26.154 1.00 94.25 281 LYS A C 1
ATOM 2235 O O . LYS A 1 281 ? -8.210 -5.914 25.671 1.00 94.25 281 LYS A O 1
ATOM 2240 N N . GLU A 1 282 ? -7.184 -7.122 27.260 1.00 95.50 282 GLU A N 1
ATOM 2241 C CA . GLU A 1 282 ? -6.565 -5.962 27.913 1.00 95.50 282 GLU A CA 1
ATOM 2242 C C . GLU A 1 282 ? -5.708 -5.169 26.907 1.00 95.50 282 GLU A C 1
ATOM 2244 O O . GLU A 1 282 ? -4.952 -5.755 26.125 1.00 95.50 282 GLU A O 1
ATOM 2249 N N . GLY A 1 283 ? -5.881 -3.845 26.880 1.00 95.12 283 GLY A N 1
ATOM 2250 C CA . GLY A 1 283 ? -5.179 -2.944 25.961 1.00 95.12 283 GLY A CA 1
ATOM 2251 C C . GLY A 1 283 ? -5.582 -3.039 24.480 1.00 95.12 283 GLY A C 1
ATOM 2252 O O . GLY A 1 283 ? -4.896 -2.465 23.637 1.00 95.12 283 GLY A O 1
ATOM 2253 N N . CYS A 1 284 ? -6.657 -3.756 24.116 1.00 95.94 284 CYS A N 1
ATOM 2254 C CA . CYS A 1 284 ? -7.003 -3.976 22.704 1.00 95.94 284 CYS A CA 1
ATOM 2255 C C . CYS A 1 284 ? -7.274 -2.696 21.894 1.00 95.94 284 CYS A C 1
ATOM 2257 O O . CYS A 1 284 ? -7.021 -2.688 20.687 1.00 95.94 284 CYS A O 1
ATOM 2259 N N . ALA A 1 285 ? -7.766 -1.625 22.522 1.00 96.31 285 ALA A N 1
ATOM 2260 C CA . ALA A 1 285 ? -8.154 -0.404 21.813 1.00 96.31 285 ALA A CA 1
ATOM 2261 C C . ALA A 1 285 ? -6.935 0.400 21.335 1.00 96.31 285 ALA A C 1
ATOM 2263 O O . ALA A 1 285 ? -6.900 0.812 20.177 1.00 96.31 285 ALA A O 1
ATOM 2264 N N . LEU A 1 286 ? -5.872 0.447 22.148 1.00 94.75 286 LEU A N 1
ATOM 2265 C CA . LEU A 1 286 ? -4.605 1.126 21.828 1.00 94.75 286 LEU A CA 1
ATOM 2266 C C . LEU A 1 286 ? -3.999 0.627 20.503 1.00 94.75 286 LEU A C 1
ATOM 2268 O O . LEU A 1 286 ? -3.414 1.369 19.712 1.00 94.75 286 LEU A O 1
ATOM 2272 N N . GLU A 1 287 ? -4.194 -0.660 20.225 1.00 91.88 287 GLU A N 1
ATOM 2273 C CA . GLU A 1 287 ? -3.718 -1.341 19.022 1.00 91.88 287 GLU A CA 1
ATOM 2274 C C . GLU A 1 287 ? -4.766 -1.410 17.901 1.00 91.88 287 GLU A C 1
ATOM 2276 O O . GLU A 1 287 ? -4.525 -2.028 16.866 1.00 91.88 287 GLU A O 1
ATOM 2281 N N . GLY A 1 288 ? -5.924 -0.766 18.063 1.00 92.88 288 GLY A N 1
ATOM 2282 C CA . GLY A 1 288 ? -7.004 -0.774 17.074 1.00 92.88 288 GLY A CA 1
ATOM 2283 C C . GLY A 1 288 ? -7.554 -2.173 16.807 1.00 92.88 288 GLY A C 1
ATOM 2284 O O . GLY A 1 288 ? -7.971 -2.471 15.688 1.00 92.88 288 GLY A O 1
ATOM 2285 N N . LEU A 1 289 ? -7.508 -3.049 17.813 1.00 94.25 289 LEU A N 1
ATOM 2286 C CA . LEU A 1 289 ? -8.056 -4.402 17.740 1.00 94.25 289 LEU A CA 1
ATOM 2287 C C . LEU A 1 289 ? -9.530 -4.449 18.155 1.00 94.25 289 LEU A C 1
ATOM 2289 O O . LEU A 1 289 ? -10.228 -5.407 17.836 1.00 94.25 289 LEU A O 1
ATOM 2293 N N . CYS A 1 290 ? -9.999 -3.433 18.877 1.00 94.81 290 CYS A N 1
ATOM 2294 C CA . CYS A 1 290 ? -11.365 -3.312 19.364 1.00 94.81 290 CYS A CA 1
ATOM 2295 C C . CYS A 1 290 ? -11.749 -1.831 19.520 1.00 94.81 290 CYS A C 1
ATOM 2297 O O . CYS A 1 290 ? -10.878 -0.969 19.621 1.00 94.81 290 CYS A O 1
ATOM 2299 N N . ILE A 1 291 ? -13.050 -1.542 19.606 1.00 95.94 291 ILE A N 1
ATOM 2300 C CA . ILE A 1 291 ? -13.541 -0.292 20.203 1.00 95.94 291 ILE A CA 1
ATOM 2301 C C . ILE A 1 291 ? -13.590 -0.501 21.717 1.00 95.94 291 ILE A C 1
ATOM 2303 O O . ILE A 1 291 ? -14.075 -1.537 22.187 1.00 95.94 291 ILE A O 1
ATOM 2307 N N . CYS A 1 292 ? -13.086 0.458 22.495 1.00 97.19 292 CYS A N 1
ATOM 2308 C CA . CYS A 1 292 ? -13.090 0.318 23.943 1.00 97.19 292 CYS A CA 1
ATOM 2309 C C . CYS A 1 292 ? -14.534 0.289 24.483 1.00 97.19 292 CYS A C 1
ATOM 2311 O O . CYS A 1 292 ? -15.396 1.075 24.091 1.00 97.19 292 CYS A O 1
ATOM 2313 N N . SER A 1 293 ? -14.794 -0.617 25.420 1.00 96.56 293 SER A N 1
ATOM 2314 C CA . SER A 1 293 ? -16.052 -0.681 26.179 1.00 96.56 293 SER A CA 1
ATOM 2315 C C . SER A 1 293 ? -15.808 -0.722 27.686 1.00 96.56 293 SER A C 1
ATOM 2317 O O . SER A 1 293 ? -16.681 -0.351 28.464 1.00 96.56 293 SER A O 1
ATOM 2319 N N . GLN A 1 294 ? -14.599 -1.113 28.091 1.00 97.44 294 GLN A N 1
ATOM 2320 C CA . GLN A 1 294 ? -14.118 -1.123 29.464 1.00 97.44 294 GLN A CA 1
ATOM 2321 C C . GLN A 1 294 ? -12.804 -0.350 29.535 1.00 97.44 294 GLN A C 1
ATOM 2323 O O . GLN A 1 294 ? -12.039 -0.325 28.568 1.00 97.44 294 GLN A O 1
ATOM 2328 N N . ASP A 1 295 ? -12.508 0.233 30.694 1.00 97.50 295 ASP A N 1
ATOM 2329 C CA . ASP A 1 295 ? -11.255 0.965 30.904 1.00 97.50 295 ASP A CA 1
ATOM 2330 C C . ASP A 1 295 ? -10.022 0.055 30.752 1.00 97.50 295 ASP A C 1
ATOM 2332 O O . ASP A 1 295 ? -8.969 0.513 30.326 1.00 97.50 295 ASP A O 1
ATOM 2336 N N . THR A 1 296 ? -10.160 -1.252 30.996 1.00 96.94 296 THR A N 1
ATOM 2337 C CA . THR A 1 296 ? -9.115 -2.270 30.777 1.00 96.94 296 THR A CA 1
ATOM 2338 C C . THR A 1 296 ? -8.737 -2.466 29.307 1.00 96.94 296 THR A C 1
ATOM 2340 O O . THR A 1 296 ? -7.662 -2.985 29.024 1.00 96.94 296 THR A O 1
ATOM 2343 N N . HIS A 1 297 ? -9.570 -2.048 28.349 1.00 97.56 297 HIS A N 1
ATOM 2344 C CA . HIS A 1 297 ? -9.202 -2.065 26.926 1.00 97.56 297 HIS A CA 1
ATOM 2345 C C . HIS A 1 297 ? -8.226 -0.933 26.565 1.00 97.56 297 HIS A C 1
ATOM 2347 O O . HIS A 1 297 ? -7.631 -0.970 25.489 1.00 97.56 297 HIS A O 1
ATOM 2353 N N . CYS A 1 298 ? -8.076 0.053 27.453 1.00 97.19 298 CYS A N 1
ATOM 2354 C CA . CYS A 1 298 ? -7.138 1.165 27.347 1.00 97.19 298 CYS A CA 1
ATOM 2355 C C . CYS A 1 298 ? -5.899 0.910 28.229 1.00 97.19 298 CYS A C 1
ATOM 2357 O O . CYS A 1 298 ? -5.500 -0.234 28.436 1.00 97.19 298 CYS A O 1
ATOM 2359 N N . ALA A 1 299 ? -5.280 1.970 28.759 1.00 96.25 299 ALA A N 1
ATOM 2360 C CA . ALA A 1 299 ? -4.164 1.895 29.703 1.00 96.25 299 ALA A CA 1
ATOM 2361 C C . ALA A 1 299 ? -4.521 2.634 31.008 1.00 96.25 299 ALA A C 1
ATOM 2363 O O . ALA A 1 299 ? -3.989 3.718 31.273 1.00 96.25 299 ALA A O 1
ATOM 2364 N N . PRO A 1 300 ? -5.402 2.073 31.860 1.00 95.69 300 PRO A N 1
ATOM 2365 C CA . PRO A 1 300 ? -5.924 2.781 33.030 1.00 95.69 300 PRO A CA 1
ATOM 2366 C C . PRO A 1 300 ? -4.824 3.114 34.045 1.00 95.69 300 PRO A C 1
ATOM 2368 O O . PRO A 1 300 ? -4.868 4.159 34.689 1.00 95.69 300 PRO A O 1
ATOM 2371 N N . ARG A 1 301 ? -3.779 2.278 34.133 1.00 93.00 301 ARG A N 1
ATOM 2372 C CA . ARG A 1 301 ? -2.588 2.530 34.968 1.00 93.00 301 ARG A CA 1
ATOM 2373 C C . ARG A 1 301 ? -1.779 3.749 34.517 1.00 93.00 301 ARG A C 1
ATOM 2375 O O . ARG A 1 301 ? -1.106 4.360 35.339 1.00 93.00 301 ARG A O 1
ATOM 2382 N N . ASP A 1 302 ? -1.871 4.103 33.237 1.00 92.75 302 ASP A N 1
ATOM 2383 C CA . ASP A 1 302 ? -1.238 5.284 32.647 1.00 92.75 302 ASP A CA 1
ATOM 2384 C C . ASP A 1 302 ? -2.230 6.469 32.532 1.00 92.75 302 ASP A C 1
ATOM 2386 O O . ASP A 1 302 ? -1.908 7.488 31.921 1.00 92.75 302 ASP A O 1
ATOM 2390 N N . GLY A 1 303 ? -3.428 6.355 33.126 1.00 94.56 303 GLY A N 1
ATOM 2391 C CA . GLY A 1 303 ? -4.460 7.399 33.153 1.00 94.56 303 GLY A CA 1
ATOM 2392 C C . GLY A 1 303 ? -5.393 7.427 31.939 1.00 94.56 303 GLY A C 1
ATOM 2393 O O . GLY A 1 303 ? -6.198 8.349 31.820 1.00 94.56 303 GLY A O 1
ATOM 2394 N N . TYR A 1 304 ? -5.304 6.442 31.041 1.00 96.44 304 TYR A N 1
ATOM 2395 C CA . TYR A 1 304 ? -6.152 6.360 29.852 1.00 96.44 304 TYR A CA 1
ATOM 2396 C C . TYR A 1 304 ? -7.369 5.487 30.116 1.00 96.44 304 TYR A C 1
ATOM 2398 O O . TYR A 1 304 ? -7.233 4.287 30.360 1.00 96.44 304 TYR A O 1
ATOM 2406 N N . LEU A 1 305 ? -8.552 6.088 30.037 1.00 97.69 305 LEU A N 1
ATOM 2407 C CA . LEU A 1 305 ? -9.829 5.435 30.303 1.00 97.69 305 LEU A CA 1
ATOM 2408 C C . LEU A 1 305 ? -10.705 5.468 29.055 1.00 97.69 305 LEU A C 1
ATOM 2410 O O . LEU A 1 305 ? -10.557 6.336 28.194 1.00 97.69 305 LEU A O 1
ATOM 2414 N N . CYS A 1 306 ? -11.644 4.533 28.967 1.00 98.00 306 CYS A N 1
ATOM 2415 C CA . CYS A 1 306 ? -12.553 4.473 27.840 1.00 98.00 306 CYS A CA 1
ATOM 2416 C C . CYS A 1 306 ? -13.628 5.551 27.992 1.00 98.00 306 CYS A C 1
ATOM 2418 O O . CYS A 1 306 ? -14.454 5.505 28.913 1.00 98.00 306 CYS A O 1
ATOM 2420 N N . ARG A 1 307 ? -13.644 6.535 27.098 1.00 97.94 307 ARG A N 1
ATOM 2421 C CA . ARG A 1 307 ? -14.553 7.686 27.145 1.00 97.94 307 ARG A CA 1
ATOM 2422 C C . ARG A 1 307 ? -15.202 7.932 25.781 1.00 97.94 307 ARG A C 1
ATOM 2424 O O . ARG A 1 307 ? -14.731 7.395 24.783 1.00 97.94 307 ARG A O 1
ATOM 2431 N N . PRO A 1 308 ? -16.323 8.669 25.729 1.00 97.94 308 PRO A N 1
ATOM 2432 C CA . PRO A 1 308 ? -16.863 9.151 24.464 1.00 97.94 308 PRO A CA 1
ATOM 2433 C C . PRO A 1 308 ? -15.840 10.010 23.710 1.00 97.94 308 PRO A C 1
ATOM 2435 O O . PRO A 1 308 ? -15.023 10.686 24.340 1.00 97.94 308 PRO A O 1
ATOM 2438 N N . GLY A 1 309 ? -15.911 10.004 22.378 1.00 96.81 309 GLY A N 1
ATOM 2439 C CA . GLY A 1 309 ? -15.172 10.946 21.537 1.00 96.81 309 GLY A CA 1
ATOM 2440 C C . GLY A 1 309 ? -15.530 12.398 21.865 1.00 96.81 309 GLY A C 1
ATOM 2441 O O . GLY A 1 309 ? -16.604 12.691 22.395 1.00 96.81 309 GLY A O 1
ATOM 2442 N N . LYS A 1 310 ? -14.633 13.341 21.569 1.00 95.12 310 LYS A N 1
ATOM 2443 C CA . LYS A 1 310 ? -14.836 14.755 21.910 1.00 95.12 310 LYS A CA 1
ATOM 2444 C C . LYS A 1 310 ? -15.827 15.452 20.973 1.00 95.12 310 LYS A C 1
ATOM 2446 O O . LYS A 1 310 ? -16.586 16.316 21.408 1.00 95.12 310 LYS A O 1
ATOM 2451 N N . ILE A 1 311 ? -15.811 15.102 19.693 1.00 96.06 311 ILE A N 1
ATOM 2452 C CA . ILE A 1 311 ? -16.626 15.677 18.616 1.00 96.06 311 ILE A CA 1
ATOM 2453 C C . ILE A 1 311 ? -17.716 14.695 18.172 1.00 96.06 311 ILE A C 1
ATOM 2455 O O . ILE A 1 311 ? -18.874 15.074 18.004 1.00 96.06 311 ILE A O 1
ATOM 2459 N N . TYR A 1 312 ? -17.360 13.429 17.994 1.00 96.94 312 TYR A N 1
ATOM 2460 C CA . TYR A 1 312 ? -18.247 12.329 17.667 1.00 96.94 312 TYR A CA 1
ATOM 2461 C C . TYR A 1 312 ? -18.495 11.488 18.915 1.00 96.94 312 TYR A C 1
ATOM 2463 O O . TYR A 1 312 ? -17.765 10.554 19.225 1.00 96.94 312 TYR A O 1
ATOM 2471 N N . GLN A 1 313 ? -19.559 11.851 19.630 1.00 96.69 313 GLN A N 1
ATOM 2472 C CA . GLN A 1 313 ? -19.902 11.288 20.939 1.00 96.69 313 GLN A CA 1
ATOM 2473 C C . GLN A 1 313 ? -20.229 9.785 20.908 1.00 96.69 313 GLN A C 1
ATOM 2475 O O . GLN A 1 313 ? -20.107 9.123 21.936 1.00 96.69 313 GLN A O 1
ATOM 2480 N N . ASP A 1 314 ? -20.600 9.233 19.748 1.00 96.44 314 ASP A N 1
ATOM 2481 C CA . ASP A 1 314 ? -20.836 7.790 19.605 1.00 96.44 314 ASP A CA 1
ATOM 2482 C C . ASP A 1 314 ? -19.527 6.991 19.497 1.00 96.44 314 ASP A C 1
ATOM 2484 O O . ASP A 1 314 ? -19.525 5.780 19.725 1.00 96.44 314 ASP A O 1
ATOM 2488 N N . ALA A 1 315 ? -18.404 7.644 19.168 1.00 97.56 315 ALA A N 1
ATOM 2489 C CA . ALA A 1 315 ? -17.104 6.994 19.231 1.00 97.56 315 ALA A CA 1
ATOM 2490 C C . ALA A 1 315 ? -16.732 6.698 20.683 1.00 97.56 315 ALA A C 1
ATOM 2492 O O . ALA A 1 315 ? -17.032 7.466 21.600 1.00 97.56 315 ALA A O 1
ATOM 2493 N N . ARG A 1 316 ? -16.012 5.597 20.887 1.00 98.00 316 ARG A N 1
ATOM 2494 C CA . ARG A 1 316 ? -15.402 5.272 22.178 1.00 98.00 316 ARG A CA 1
ATOM 2495 C C . ARG A 1 316 ? -13.899 5.235 22.017 1.00 98.00 316 ARG A C 1
ATOM 2497 O O . ARG A 1 316 ? -13.396 4.506 21.163 1.00 98.00 316 ARG A O 1
ATOM 2504 N N . VAL A 1 317 ? -13.214 6.029 22.826 1.00 97.88 317 VAL A N 1
ATOM 2505 C CA . VAL A 1 317 ? -11.786 6.283 22.692 1.00 97.88 317 VAL A CA 1
ATOM 2506 C C . VAL A 1 317 ? -11.060 6.177 24.026 1.00 97.88 317 VAL A C 1
ATOM 2508 O O . VAL A 1 317 ? -11.633 6.423 25.090 1.00 97.88 317 VAL A O 1
ATOM 2511 N N . CYS A 1 318 ? -9.785 5.823 23.976 1.00 97.62 318 CYS A N 1
ATOM 2512 C CA . CYS A 1 318 ? -8.882 5.829 25.109 1.00 97.62 318 CYS A CA 1
ATOM 2513 C C . CYS A 1 318 ? -8.370 7.251 25.343 1.00 97.62 318 CYS A C 1
ATOM 2515 O O . CYS A 1 318 ? -7.389 7.690 24.745 1.00 97.62 318 CYS A O 1
ATOM 2517 N N . ALA A 1 319 ? -9.043 7.970 26.239 1.00 97.06 319 ALA A N 1
ATOM 2518 C CA . ALA A 1 319 ? -8.727 9.352 26.575 1.00 97.06 319 ALA A CA 1
ATOM 2519 C C . ALA A 1 319 ? -7.911 9.437 27.865 1.00 97.06 319 ALA A C 1
ATOM 2521 O O . ALA A 1 319 ? -8.214 8.762 28.852 1.00 97.06 319 ALA A O 1
ATOM 2522 N N . LEU A 1 320 ? -6.899 10.306 27.872 1.00 94.94 320 LEU A N 1
ATOM 2523 C CA . LEU A 1 320 ? -6.157 10.643 29.082 1.00 94.94 320 LEU A CA 1
ATOM 2524 C C . LEU A 1 320 ? -7.046 11.485 30.002 1.00 94.94 320 LEU A C 1
ATOM 2526 O O . LEU A 1 320 ? -7.352 12.636 29.691 1.00 94.94 320 LEU A O 1
ATOM 2530 N N . VAL A 1 321 ? -7.426 10.928 31.148 1.00 90.81 321 VAL A N 1
ATOM 2531 C CA . VAL A 1 321 ? -8.262 11.616 32.136 1.00 90.81 321 VAL A CA 1
ATOM 2532 C C . VAL A 1 321 ? -7.361 12.284 33.172 1.00 90.81 321 VAL A C 1
ATOM 2534 O O . VAL A 1 321 ? -6.421 11.680 33.692 1.00 90.81 321 VAL A O 1
ATOM 2537 N N . SER A 1 322 ? -7.613 13.562 33.461 1.00 77.56 322 SER A N 1
ATOM 2538 C CA . SER A 1 322 ? -6.859 14.271 34.497 1.00 77.56 322 SER A CA 1
ATOM 2539 C C . SER A 1 322 ? -7.315 13.823 35.890 1.00 77.56 322 SER A C 1
ATOM 2541 O O . SER A 1 322 ? -8.484 13.516 36.104 1.00 77.56 322 SER A O 1
ATOM 2543 N N . THR A 1 323 ? -6.407 13.811 36.869 1.00 59.56 323 THR A N 1
ATOM 2544 C CA . THR A 1 323 ? -6.676 13.367 38.254 1.00 59.56 323 THR A CA 1
ATOM 2545 C C . THR A 1 323 ? -7.728 14.198 39.009 1.00 59.56 323 THR A C 1
ATOM 2547 O O . THR A 1 323 ? -7.973 13.926 40.175 1.00 59.56 323 THR A O 1
ATOM 2550 N N . SER A 1 324 ? -8.328 15.222 38.393 1.00 53.62 324 SER A N 1
ATOM 2551 C CA . SER A 1 324 ? -9.442 15.999 38.958 1.00 53.62 324 SER A CA 1
ATOM 2552 C C . SER A 1 324 ? -10.833 15.492 38.550 1.00 53.62 324 SER A C 1
ATOM 2554 O O . SER A 1 324 ? -11.821 16.092 38.957 1.00 53.62 324 SER A O 1
ATOM 2556 N N . GLU A 1 325 ? -10.918 14.430 37.743 1.00 49.06 325 GLU A N 1
ATOM 2557 C CA . GLU A 1 325 ? -12.178 13.821 37.273 1.00 49.06 325 GLU A CA 1
ATOM 2558 C C . GLU A 1 325 ? -12.363 12.359 37.747 1.00 49.06 325 GLU A C 1
ATOM 2560 O O . GLU A 1 325 ? -13.164 11.618 37.176 1.00 49.06 325 GLU A O 1
ATOM 2565 N N . GLN A 1 326 ? -11.613 11.938 38.775 1.00 41.12 326 GLN A N 1
ATOM 2566 C CA . GLN A 1 326 ? -11.856 10.702 39.541 1.00 41.12 326 GLN A CA 1
ATOM 2567 C C . GLN A 1 326 ? -12.684 11.003 40.787 1.00 41.12 326 GLN A C 1
ATOM 2569 O O . GLN A 1 326 ? -13.546 10.163 41.118 1.00 41.12 326 GLN A O 1
#

Sequence (326 aa):
MQISSQIVKSLGFVKILKNKFRLCQVTLQLQPLFKRSISYVVKEDADLGDQVASFGRQHEFADITWYPSQGKAVYRIDDRISSNTSGNGQYDYIPFRSTLSLELAAVRATEDAQESLKDPDGKCASAKLITSTLVNLAYGLTNNGIVFTGYPIIGYHNRLQSSGTCLDSPEDALITACPWDSRIKDDALDFDMTFYRNKDPSKPRLYEDIYEEIEQLAVFKYGGLPHWGKNRNLVFNGALRKYKNAGAFLRVKEMYDPLGLFSNEWMDQVLGLRGEANILKEGCALEGLCICSQDTHCAPRDGYLCRPGKIYQDARVCALVSTSEQ

Radius of gyration: 24.3 Å; chains: 1; bounding box: 55×62×62 Å

Secondary structure (DSSP, 8-state):
----S----------------------PPPPPP-EEEEEEEEEESTTHHHHHHHHHHH-TT-EEEEEGGGTEEEEEEEEEE-TTS----EE--GGGS-EEHHHHHHHHHHHHHHHHHT-HHHHHHHHHHHHHHHHHTGGGEESSSS----SPEEEEHHHHHS---GGG----TTSEE-TT-TTTT-------------SSTTSPPTTHHHHHHHHHIIIIIS-PPP-TTTS-GGGGTTGGGG-TTHHHHHHHHHHH-TT-TT--HHHHHHTTSSS-S---STTTTTTTSS---SGGGS-GGGTEEEEE-SS-TT-EEEEE--TT--

Foldseek 3Di:
DDPPPPPPDDDDDDPDDDDDDPPDDDDDDDDDWFKKWKDKDKDFCPCVVVCVVVQPVVAVPWDWDDDVVVRIIIIIRMHTDGRPDDWAKAAAQPLQEWDFLVVLLVVVVQVVVCVVVVPPVSVVVVVVVVVVVCVVCVRRMPGNNPHNPDGTRMHIPVRHVDYHDQVVDDPPVRRIHRSPPCVRPHPDDDDDDDFDDDPPLQDAGDPQLVVQVVLCCQCPVVVHQDDPPHDALQSLFVNLVSPPCLVVVVVVCCVVCVVCPVHDPCNCQSSVNDHHSADDDQCSSSRSSYQDPFQRVHNVVQQFGWAARPVHRPGTTGDRDDPVVD